Protein AF-A0A804R7J6-F1 (afdb_monomer_lite)

InterPro domains:
  IPR008948 L-Aspartase-like [SSF48557] (81-249)
  IPR022761 Fumarate lyase, N-terminal [PF00206] (89-249)
  IPR024083 Fumarase/histidase, N-terminal [G3DSA:1.10.275.10] (65-192)
  IPR047136 Adenylosuccinate lyase PurB, bacteria [PTHR43411] (48-249)

Foldseek 3Di:
DDDDDDDDDDDDDDDDDDDDDDDDDDDDDDDDDDDDDDDDDDDDDDDDDDDDPDPPPPPLPVLVVQVVQVVPDPCQQVCLVVPPDVCSHVVVVVCVSLCCQPPLVLLLLLLLVVLLVQLQVLCVDVVNVQNHNDDPVLVVLSVCCSNVPYPVLSVQLVVQCVVVVDNSVSSLVSVQVSCCPPPNCVSCSVCRCPPHDPVVSRVSSNVVSCVCSCVVPVVVVVVVVVVVLVVVCVVCLCPWDFDADVRDTDPDTPNPPSPPVDPVVVD

Sequence (267 aa):
MSAPPSLKTPATAVAVSRRSVATPRATGLRGACAPPTRRLRCSASAAVAGASTEMADAPLDWAERSLEELHSLPDHDTFCLMALSPLDGRYDRFVKELMPFFSEFGLIRYRVLIEIKWLLKLSQIPEITEVPQFSKEAQSLLNAIIENFCIDDAKEVKKIEKVTNHDVKAVEYFLKQRCSSNPEIAKVSEFFHFGCTSEDINNLSHALALKEGVNKVMFPAMIDLCRAMCSLATQNSGYPMLARTHGQHHQQLWERRWQTSRPDYLI

pLDDT: mean 77.56, std 25.58, range [23.5, 98.12]

Radius of gyration: 33.27 Å; chains: 1; bounding box: 95×45×94 Å

Organism: Zea mays (NCBI:txid4577)

Secondary structure (DSSP, 8-state):
-------------------------------------------------PPP--------THHHHHHHHHHT-TTHHHHHHH-SSSTTTTTHHHHGGGHHHHSHHHHHHHHHHHHHHHHHHHTT-TT-TTSPPPPHHHHHHHHHHHHH--HHHHHHHHHHHHHHS-HHHHHHHHHHHHHTT-HHHHHTGGGTTTT--HHHHHHHHHHHHHHHHIIIIIHHHHHHHHHHHHHHHHHTTTS--EEEETTEEEEEE-SSGGGGS-GGG--

Structure (mmCIF, N/CA/C/O backbone):
data_AF-A0A804R7J6-F1
#
_entry.id   AF-A0A804R7J6-F1
#
loop_
_atom_site.group_PDB
_atom_site.id
_atom_site.type_symbol
_atom_site.label_atom_id
_atom_site.label_alt_id
_atom_site.label_comp_id
_atom_site.label_asym_id
_atom_site.label_entity_id
_atom_site.label_seq_id
_atom_site.pdbx_PDB_ins_code
_atom_site.Cartn_x
_atom_site.Cartn_y
_atom_site.Cartn_z
_atom_site.occupancy
_atom_site.B_iso_or_equiv
_atom_site.auth_seq_id
_atom_site.auth_comp_id
_atom_site.auth_asym_id
_atom_site.auth_atom_id
_atom_site.pdbx_PDB_model_num
ATOM 1 N N . MET A 1 1 ? 57.988 -19.503 -64.823 1.00 39.22 1 MET A N 1
ATOM 2 C CA . MET A 1 1 ? 57.038 -19.799 -65.917 1.00 39.22 1 MET A CA 1
ATOM 3 C C . MET A 1 1 ? 55.683 -19.289 -65.434 1.00 39.22 1 MET A C 1
ATOM 5 O O . MET A 1 1 ? 55.181 -19.835 -64.469 1.00 39.22 1 MET A O 1
ATOM 9 N N . SER A 1 2 ? 55.308 -18.043 -65.732 1.00 37.56 2 SER A N 1
ATOM 10 C CA . SER A 1 2 ? 54.669 -17.563 -66.980 1.00 37.56 2 SER A CA 1
ATOM 11 C C . SER A 1 2 ? 53.132 -17.650 -66.910 1.00 37.56 2 SER A C 1
ATOM 13 O O . SER A 1 2 ? 52.581 -18.742 -66.907 1.00 37.56 2 SER A O 1
ATOM 15 N N . ALA A 1 3 ? 52.474 -16.485 -66.853 1.00 39.16 3 ALA A N 1
ATOM 16 C CA . ALA A 1 3 ? 51.028 -16.247 -67.071 1.00 39.16 3 ALA A CA 1
ATOM 17 C C . ALA A 1 3 ? 50.788 -15.874 -68.571 1.00 39.16 3 ALA A C 1
ATOM 19 O O . ALA A 1 3 ? 51.754 -16.033 -69.327 1.00 39.16 3 ALA A O 1
ATOM 20 N N . PRO A 1 4 ? 49.646 -15.306 -69.062 1.00 63.03 4 PRO A N 1
ATOM 21 C CA . PRO A 1 4 ? 48.289 -15.038 -68.520 1.00 63.03 4 PRO A CA 1
ATOM 22 C C . PRO A 1 4 ? 47.251 -15.857 -69.363 1.00 63.03 4 PRO A C 1
ATOM 24 O O . PRO A 1 4 ? 47.592 -17.016 -69.599 1.00 63.03 4 PRO A O 1
ATOM 27 N N . PRO A 1 5 ? 46.085 -15.393 -69.913 1.00 53.34 5 PRO A N 1
ATOM 28 C CA . PRO A 1 5 ? 45.074 -14.339 -69.605 1.00 53.34 5 PRO A CA 1
ATOM 29 C C . PRO A 1 5 ? 43.823 -14.923 -68.877 1.00 53.34 5 PRO A C 1
ATOM 31 O O . PRO A 1 5 ? 43.799 -16.113 -68.601 1.00 53.34 5 PRO A O 1
ATOM 34 N N . SER A 1 6 ? 42.782 -14.220 -68.386 1.00 38.44 6 SER A N 1
ATOM 35 C CA . SER A 1 6 ? 42.053 -12.948 -68.651 1.00 38.44 6 SER A CA 1
ATOM 36 C C . SER A 1 6 ? 40.932 -12.990 -69.708 1.00 38.44 6 SER A C 1
ATOM 38 O O . SER A 1 6 ? 41.213 -13.034 -70.899 1.00 38.44 6 SER A O 1
ATOM 40 N N . LEU A 1 7 ? 39.684 -12.750 -69.274 1.00 33.44 7 LEU A N 1
ATOM 41 C CA . LEU A 1 7 ? 38.615 -12.135 -70.080 1.00 33.44 7 LEU A CA 1
ATOM 42 C C . LEU A 1 7 ? 37.693 -11.271 -69.190 1.00 33.44 7 LEU A C 1
ATOM 44 O O . LEU A 1 7 ? 37.316 -11.674 -68.092 1.00 33.44 7 LEU A O 1
ATOM 48 N N . LYS A 1 8 ? 37.361 -10.065 -69.668 1.00 33.00 8 LYS A N 1
ATOM 49 C CA . LYS A 1 8 ? 36.436 -9.082 -69.064 1.00 33.00 8 LYS A CA 1
ATOM 50 C C . LYS A 1 8 ? 35.218 -8.928 -69.981 1.00 33.00 8 LYS A C 1
ATOM 52 O O . LYS A 1 8 ? 35.435 -9.019 -71.184 1.00 33.00 8 LYS A O 1
ATOM 57 N N . THR A 1 9 ? 34.062 -8.503 -69.451 1.00 39.75 9 THR A N 1
ATOM 58 C CA . THR A 1 9 ? 33.274 -7.331 -69.936 1.00 39.75 9 THR A CA 1
ATOM 59 C C . THR A 1 9 ? 32.061 -7.029 -69.019 1.00 39.75 9 THR A C 1
ATOM 61 O O . THR A 1 9 ? 31.743 -7.859 -68.168 1.00 39.75 9 THR A O 1
ATOM 64 N N . PRO A 1 10 ? 31.455 -5.817 -69.079 1.00 42.75 10 PRO A N 1
ATOM 65 C CA . PRO A 1 10 ? 30.660 -5.253 -67.977 1.00 42.75 10 PRO A CA 1
ATOM 66 C C . PRO A 1 10 ? 29.138 -5.199 -68.219 1.00 42.75 10 PRO A C 1
ATOM 68 O O . PRO A 1 10 ? 28.661 -5.372 -69.338 1.00 42.75 10 PRO A O 1
ATOM 71 N N . ALA A 1 11 ? 28.390 -4.840 -67.169 1.00 34.41 11 ALA A N 1
ATOM 72 C CA . ALA A 1 11 ? 26.995 -4.405 -67.260 1.00 34.41 11 ALA A CA 1
ATOM 73 C C . ALA A 1 11 ? 26.892 -2.868 -67.335 1.00 34.41 11 ALA A C 1
ATOM 75 O O . ALA A 1 11 ? 27.524 -2.156 -66.553 1.00 34.41 11 ALA A O 1
ATOM 76 N N . THR A 1 12 ? 26.071 -2.364 -68.257 1.00 34.06 12 THR A N 1
ATOM 77 C CA . THR A 1 12 ? 25.833 -0.928 -68.482 1.00 34.06 12 THR A CA 1
ATOM 78 C C . THR A 1 12 ? 24.558 -0.480 -67.763 1.00 34.06 12 THR A C 1
ATOM 80 O O . THR A 1 12 ? 23.513 -1.102 -67.934 1.00 34.06 12 THR A O 1
ATOM 83 N N . ALA A 1 13 ? 24.611 0.617 -67.003 1.00 34.72 13 ALA A N 1
ATOM 84 C CA . ALA A 1 13 ? 23.445 1.225 -66.350 1.00 34.72 13 ALA A CA 1
ATOM 85 C C . ALA A 1 13 ? 23.070 2.557 -67.023 1.00 34.72 13 ALA A C 1
ATOM 87 O O . ALA A 1 13 ? 23.951 3.379 -67.271 1.00 34.72 13 ALA A O 1
ATOM 88 N N . VAL A 1 14 ? 21.777 2.792 -67.297 1.00 31.30 14 VAL A N 1
ATOM 89 C CA . VAL A 1 14 ? 21.280 4.033 -67.926 1.00 31.30 14 VAL A CA 1
ATOM 90 C C . VAL A 1 14 ? 19.904 4.459 -67.373 1.00 31.30 14 VAL A C 1
ATOM 92 O O . VAL A 1 14 ? 19.010 3.639 -67.208 1.00 31.30 14 VAL A O 1
ATOM 95 N N . ALA A 1 15 ? 19.764 5.778 -67.184 1.00 32.09 15 ALA A N 1
ATOM 96 C CA . ALA A 1 15 ? 18.540 6.595 -67.103 1.00 32.09 15 ALA A CA 1
ATOM 97 C C . ALA A 1 15 ? 17.584 6.488 -65.891 1.00 32.09 15 ALA A C 1
ATOM 99 O O . ALA A 1 15 ? 16.537 5.846 -65.894 1.00 32.09 15 ALA A O 1
ATOM 100 N N . VAL A 1 16 ? 17.883 7.364 -64.931 1.00 32.16 16 VAL A N 1
ATOM 101 C CA . VAL A 1 16 ? 16.937 8.174 -64.142 1.00 32.16 16 VAL A CA 1
ATOM 102 C C . VAL A 1 16 ? 15.822 8.817 -64.993 1.00 32.16 16 VAL A C 1
ATOM 104 O O . VAL A 1 16 ? 16.128 9.449 -65.999 1.00 32.16 16 VAL A O 1
ATOM 107 N N . SER A 1 17 ? 14.573 8.820 -64.500 1.00 31.64 17 SER A N 1
ATOM 108 C CA . SER A 1 17 ? 13.727 10.036 -64.438 1.00 31.64 17 SER A CA 1
ATOM 109 C C . SER A 1 17 ? 12.490 9.848 -63.543 1.00 31.64 17 SER A C 1
ATOM 111 O O . SER A 1 17 ? 11.689 8.942 -63.759 1.00 31.64 17 SER A O 1
ATOM 113 N N . ARG A 1 18 ? 12.300 10.733 -62.553 1.00 33.97 18 ARG A N 1
ATOM 114 C CA . ARG A 1 18 ? 11.040 10.904 -61.802 1.00 33.97 18 ARG A CA 1
ATOM 115 C C . ARG A 1 18 ? 10.608 12.374 -61.846 1.00 33.97 18 ARG A C 1
ATOM 117 O O . ARG A 1 18 ? 11.320 13.244 -61.355 1.00 33.97 18 ARG A O 1
ATOM 124 N N . ARG A 1 19 ? 9.406 12.618 -62.368 1.00 32.03 19 ARG A N 1
ATOM 125 C CA . ARG A 1 19 ? 8.548 13.813 -62.217 1.00 32.03 19 ARG A CA 1
ATOM 126 C C . ARG A 1 19 ? 7.094 13.300 -62.269 1.00 32.03 19 ARG A C 1
ATOM 128 O O . ARG A 1 19 ? 6.868 12.274 -62.897 1.00 32.03 19 ARG A O 1
ATOM 135 N N . SER A 1 20 ? 6.088 13.892 -61.630 1.00 30.62 20 SER A N 1
ATOM 136 C CA . SER A 1 20 ? 5.994 15.150 -60.866 1.00 30.62 20 SER A CA 1
ATOM 137 C C . SER A 1 20 ? 4.841 15.075 -59.852 1.00 30.62 20 SER A C 1
ATOM 139 O O . SER A 1 20 ? 3.885 14.335 -60.062 1.00 30.62 20 SER A O 1
ATOM 141 N N . VAL A 1 21 ? 4.898 15.887 -58.794 1.00 34.62 21 VAL A N 1
ATOM 142 C CA . VAL A 1 21 ? 3.784 16.121 -57.853 1.00 34.62 21 VAL A CA 1
ATOM 143 C C . VAL A 1 21 ? 2.953 17.320 -58.323 1.00 34.62 21 VAL A C 1
ATOM 145 O O . VAL A 1 21 ? 3.547 18.352 -58.626 1.00 34.62 21 VAL A O 1
ATOM 148 N N . ALA A 1 22 ? 1.617 17.215 -58.314 1.00 31.38 22 ALA A N 1
ATOM 149 C CA . ALA A 1 22 ? 0.703 18.365 -58.232 1.00 31.38 22 ALA A CA 1
ATOM 150 C C . ALA A 1 22 ? -0.745 17.960 -57.860 1.00 31.38 22 ALA A C 1
ATOM 152 O O . ALA A 1 22 ? -1.435 17.327 -58.652 1.00 31.38 22 ALA A O 1
ATOM 153 N N . THR A 1 23 ? -1.226 18.415 -56.700 1.00 39.31 23 THR A N 1
ATOM 154 C CA . THR A 1 23 ? -2.647 18.658 -56.357 1.00 39.31 23 THR A CA 1
ATOM 155 C C . THR A 1 23 ? -2.682 19.853 -55.397 1.00 39.31 23 THR A C 1
ATOM 157 O O . THR A 1 23 ? -1.751 19.996 -54.598 1.00 39.31 23 THR A O 1
ATOM 160 N N . PRO A 1 24 ? -3.664 20.777 -55.499 1.00 44.06 24 PRO A N 1
ATOM 161 C CA . PRO A 1 24 ? -4.674 20.876 -54.423 1.00 44.06 24 PRO A CA 1
ATOM 162 C C . PRO A 1 24 ? -6.047 21.506 -54.811 1.00 44.06 24 PRO A C 1
ATOM 164 O O . PRO A 1 24 ? -6.235 21.976 -55.929 1.00 44.06 24 PRO A O 1
ATOM 167 N N . ARG A 1 25 ? -6.923 21.628 -53.785 1.00 29.28 25 ARG A N 1
ATOM 168 C CA . ARG A 1 25 ? -8.233 22.342 -53.655 1.00 29.28 25 ARG A CA 1
ATOM 169 C C . ARG A 1 25 ? -9.487 21.570 -54.128 1.00 29.28 25 ARG A C 1
ATOM 171 O O . ARG A 1 25 ? -9.526 21.113 -55.256 1.00 29.28 25 ARG A O 1
ATOM 178 N N . ALA A 1 26 ? -10.444 21.225 -53.243 1.00 32.94 26 ALA A N 1
ATOM 179 C CA . ALA A 1 26 ? -11.441 22.030 -52.473 1.00 32.94 26 ALA A CA 1
ATOM 180 C C . ALA A 1 26 ? -12.764 22.211 -53.279 1.00 32.94 26 ALA A C 1
ATOM 182 O O . ALA A 1 26 ? -12.690 22.300 -54.494 1.00 32.94 26 ALA A O 1
ATOM 183 N N . THR A 1 27 ? -14.002 22.257 -52.744 1.00 32.09 27 THR A N 1
ATOM 184 C CA . THR A 1 27 ? -14.515 22.581 -51.385 1.00 32.09 27 THR A CA 1
ATOM 185 C C . THR A 1 27 ? -16.003 22.162 -51.222 1.00 32.09 27 THR A C 1
ATOM 187 O O . THR A 1 27 ? -16.710 22.095 -52.222 1.00 32.09 27 THR A O 1
ATOM 190 N N . GLY A 1 28 ? -16.510 22.066 -49.977 1.00 29.33 28 GLY A N 1
ATOM 191 C CA . GLY A 1 28 ? -17.936 22.250 -49.601 1.00 29.33 28 GLY A CA 1
ATOM 192 C C . GLY A 1 28 ? -18.783 20.984 -49.342 1.00 29.33 28 GLY A C 1
ATOM 193 O O . GLY A 1 28 ? -18.458 19.926 -49.858 1.00 29.33 28 GLY A O 1
ATOM 194 N N . LEU A 1 29 ? -19.915 20.998 -48.615 1.00 31.48 29 LEU A N 1
ATOM 195 C CA . LEU A 1 29 ? -20.485 21.852 -47.545 1.00 31.48 29 LEU A CA 1
ATOM 196 C C . LEU A 1 29 ? -21.921 21.330 -47.219 1.00 31.48 29 LEU A C 1
ATOM 198 O O . LEU A 1 29 ? -22.680 21.080 -48.147 1.00 31.48 29 LEU A O 1
ATOM 202 N N . ARG A 1 30 ? -22.321 21.338 -45.930 1.00 31.38 30 ARG A N 1
ATOM 203 C CA . ARG A 1 30 ? -23.705 21.255 -45.360 1.00 31.38 30 ARG A CA 1
ATOM 204 C C . ARG A 1 30 ? -24.459 19.904 -45.294 1.00 31.38 30 ARG A C 1
ATOM 206 O O . ARG A 1 30 ? -24.576 19.173 -46.265 1.00 31.38 30 ARG A O 1
ATOM 213 N N . GLY A 1 31 ? -25.114 19.700 -44.142 1.00 29.36 31 GLY A N 1
ATOM 214 C CA . GLY A 1 31 ? -26.191 18.728 -43.882 1.00 29.36 31 GLY A CA 1
ATOM 215 C C . GLY A 1 31 ? -26.389 18.516 -42.370 1.00 29.36 31 GLY A C 1
ATOM 216 O O . GLY A 1 31 ? -25.429 18.166 -41.693 1.00 29.36 31 GLY A O 1
ATOM 217 N N . ALA A 1 32 ? -27.584 18.761 -41.818 1.00 35.41 32 ALA A N 1
ATOM 218 C CA . ALA A 1 32 ? -27.863 18.665 -40.374 1.00 35.41 32 ALA A CA 1
ATOM 219 C C . ALA A 1 32 ? -29.273 18.111 -40.098 1.00 35.41 32 ALA A C 1
ATOM 221 O O . ALA A 1 32 ? -30.189 18.459 -40.836 1.00 35.41 32 ALA A O 1
ATOM 222 N N . CYS A 1 33 ? -29.448 17.318 -39.028 1.00 30.86 33 CYS A N 1
ATOM 223 C CA . CYS A 1 33 ? -30.723 17.097 -38.316 1.00 30.86 33 CYS A CA 1
ATOM 224 C C . CYS A 1 33 ? -30.515 16.329 -36.986 1.00 30.86 33 CYS A C 1
ATOM 226 O O . CYS A 1 33 ? -29.454 15.749 -36.766 1.00 30.86 33 CYS A O 1
ATOM 228 N N . ALA A 1 34 ? -31.515 16.365 -36.095 1.00 35.41 34 ALA A N 1
ATOM 229 C CA . ALA A 1 34 ? -31.448 15.960 -34.677 1.00 35.41 34 ALA A CA 1
ATOM 230 C C . ALA A 1 34 ? -32.313 14.689 -34.358 1.00 35.41 34 ALA A C 1
ATOM 232 O O . ALA A 1 34 ? -32.957 14.176 -35.273 1.00 35.41 34 ALA A O 1
ATOM 233 N N . PRO A 1 35 ? -32.314 14.136 -33.115 1.00 54.34 35 PRO A N 1
ATOM 234 C CA . PRO A 1 35 ? -32.794 12.773 -32.783 1.00 54.34 35 PRO A CA 1
ATOM 235 C C . PRO A 1 35 ? -34.301 12.703 -32.428 1.00 54.34 35 PRO A C 1
ATOM 237 O O . PRO A 1 35 ? -34.961 13.744 -32.460 1.00 54.34 35 PRO A O 1
ATOM 240 N N . PRO A 1 36 ? -34.869 11.522 -32.050 1.00 42.62 36 PRO A N 1
ATOM 241 C CA . PRO A 1 36 ? -35.147 11.299 -30.606 1.00 42.62 36 PRO A CA 1
ATOM 242 C C . PRO A 1 36 ? -35.322 9.828 -30.075 1.00 42.62 36 PRO A C 1
ATOM 244 O O . PRO A 1 36 ? -35.386 8.853 -30.815 1.00 42.62 36 PRO A O 1
ATOM 247 N N . THR A 1 37 ? -35.565 9.726 -28.749 1.00 33.22 37 THR A N 1
ATOM 248 C CA . THR A 1 37 ? -36.366 8.715 -27.977 1.00 33.22 37 THR A CA 1
ATOM 249 C C . THR A 1 37 ? -35.824 7.335 -27.516 1.00 33.22 37 THR A C 1
ATOM 251 O O . THR A 1 37 ? -36.036 6.302 -28.136 1.00 33.22 37 THR A O 1
ATOM 254 N N . ARG A 1 38 ? -35.327 7.320 -26.264 1.00 34.88 38 ARG A N 1
ATOM 255 C CA . ARG A 1 38 ? -35.772 6.525 -25.078 1.00 34.88 38 ARG A CA 1
ATOM 256 C C . ARG A 1 38 ? -36.615 5.239 -25.279 1.00 34.88 38 ARG A C 1
ATOM 258 O O . ARG A 1 38 ? -37.776 5.330 -25.667 1.00 34.88 38 ARG A O 1
ATOM 265 N N . ARG A 1 39 ? -36.170 4.121 -24.672 1.00 31.48 39 ARG A N 1
ATOM 266 C CA . ARG A 1 39 ? -37.036 3.189 -23.897 1.00 31.48 39 ARG A CA 1
ATOM 267 C C . ARG A 1 39 ? -36.262 2.437 -22.802 1.00 31.48 39 ARG A C 1
ATOM 269 O O . ARG A 1 39 ? -35.301 1.739 -23.087 1.00 31.48 39 ARG A O 1
ATOM 276 N N . LEU A 1 40 ? -36.744 2.540 -21.562 1.00 30.39 40 LEU A N 1
ATOM 277 C CA . LEU A 1 40 ? -36.411 1.621 -20.467 1.00 30.39 40 LEU A CA 1
ATOM 278 C C . LEU A 1 40 ? -37.242 0.337 -20.607 1.00 30.39 40 LEU A C 1
ATOM 280 O O . LEU A 1 40 ? -38.436 0.417 -20.905 1.00 30.39 40 LEU A O 1
ATOM 284 N N . ARG A 1 41 ? -36.654 -0.818 -20.282 1.00 29.05 41 ARG A N 1
ATOM 285 C CA . ARG A 1 41 ? -37.382 -1.988 -19.771 1.00 29.05 41 ARG A CA 1
ATOM 286 C C . ARG A 1 41 ? -36.559 -2.653 -18.675 1.00 29.05 41 ARG A C 1
ATOM 288 O O .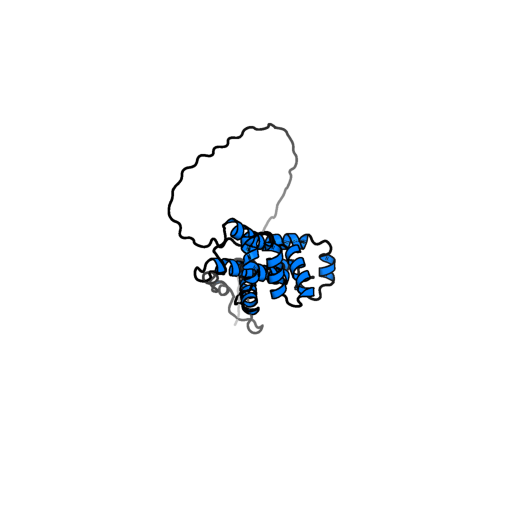 ARG A 1 41 ? -35.411 -3.011 -18.895 1.00 29.05 41 ARG A O 1
ATOM 295 N N . CYS A 1 42 ? -37.187 -2.826 -17.519 1.00 23.50 42 CYS A N 1
ATOM 296 C CA . CYS A 1 42 ? -36.751 -3.733 -16.470 1.00 23.50 42 CYS A CA 1
ATOM 297 C C . CYS A 1 42 ? -37.748 -4.898 -16.441 1.00 23.50 42 CYS A C 1
ATOM 299 O O . CYS A 1 42 ? -38.955 -4.669 -16.537 1.00 23.50 42 CYS A O 1
ATOM 301 N N . SER A 1 43 ? -37.257 -6.129 -16.332 1.00 33.31 43 SER A N 1
ATOM 302 C CA . SER A 1 43 ? -38.073 -7.311 -16.047 1.00 33.31 43 SER A CA 1
ATOM 303 C C . SER A 1 43 ? -37.176 -8.388 -15.451 1.00 33.31 43 SER A C 1
ATOM 305 O O . SER A 1 43 ? -36.275 -8.880 -16.127 1.00 33.31 43 SER A O 1
ATOM 307 N N . ALA A 1 44 ? -37.411 -8.719 -14.186 1.00 30.66 44 ALA A N 1
ATOM 308 C CA . ALA A 1 44 ? -36.657 -9.733 -13.466 1.00 30.66 44 ALA A CA 1
ATOM 309 C C . ALA A 1 44 ? -37.118 -11.153 -13.827 1.00 30.66 44 ALA A C 1
ATOM 311 O O . ALA A 1 44 ? -38.296 -11.386 -14.098 1.00 30.66 44 ALA A O 1
ATOM 312 N N . SER A 1 45 ? -36.210 -12.118 -13.705 1.00 29.84 45 SER A N 1
ATOM 313 C CA . SER A 1 45 ? -36.570 -13.466 -13.273 1.00 29.84 45 SER A CA 1
ATOM 314 C C . SER A 1 45 ? -35.396 -14.085 -12.523 1.00 29.84 45 SER A C 1
ATOM 316 O O . SER A 1 45 ? -34.243 -13.871 -12.893 1.00 29.84 45 SER A O 1
ATOM 318 N N . ALA A 1 46 ? -35.689 -14.783 -11.430 1.00 29.59 46 ALA A N 1
ATOM 319 C CA . ALA A 1 46 ? -34.680 -15.335 -10.538 1.00 29.59 46 ALA A CA 1
ATOM 320 C C . ALA A 1 46 ? -34.303 -16.763 -10.947 1.00 29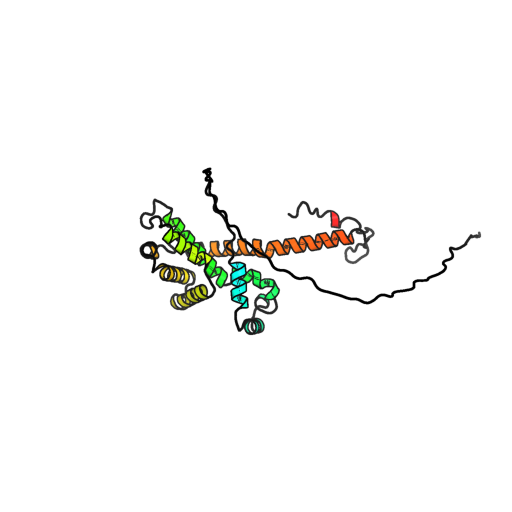.59 46 ALA A C 1
ATOM 322 O O . ALA A 1 46 ? -35.171 -17.569 -11.276 1.00 29.59 46 ALA A O 1
ATOM 323 N N . ALA A 1 47 ? -33.020 -17.095 -10.822 1.00 27.59 47 ALA A N 1
ATOM 324 C CA . ALA A 1 47 ? -32.545 -18.468 -10.753 1.00 27.59 47 ALA A CA 1
ATOM 325 C C . ALA A 1 47 ? -31.625 -18.582 -9.535 1.00 27.59 47 ALA A C 1
ATOM 327 O O . ALA A 1 47 ? -30.579 -17.938 -9.477 1.00 27.59 47 ALA A O 1
ATOM 328 N N . VAL A 1 48 ? -32.044 -19.364 -8.540 1.00 34.81 48 VAL A N 1
ATOM 329 C CA . VAL A 1 48 ? -31.228 -19.668 -7.362 1.00 34.81 48 VAL A CA 1
ATOM 330 C C . VAL A 1 48 ? -30.378 -20.888 -7.693 1.00 34.81 48 VAL A C 1
ATOM 332 O O . VAL A 1 48 ? -30.904 -21.987 -7.844 1.00 34.81 48 VAL A O 1
ATOM 335 N N . ALA A 1 49 ? -29.067 -20.694 -7.786 1.00 30.17 49 ALA A N 1
ATOM 336 C CA . ALA A 1 49 ? -28.079 -21.764 -7.795 1.00 30.17 49 ALA A CA 1
ATOM 337 C C . ALA A 1 49 ? -26.997 -21.397 -6.776 1.00 30.17 49 ALA A C 1
ATOM 339 O O . ALA A 1 49 ? -26.536 -20.257 -6.748 1.00 30.17 49 ALA A O 1
ATOM 340 N N . GLY A 1 50 ? -26.651 -22.336 -5.893 1.00 37.81 50 GLY A N 1
ATOM 341 C CA . GLY A 1 50 ? -25.718 -22.078 -4.801 1.00 37.81 50 GLY A CA 1
ATOM 342 C C . GLY A 1 50 ? -24.323 -21.752 -5.325 1.00 37.81 50 GLY A C 1
ATOM 343 O O . GLY A 1 50 ? -23.704 -22.589 -5.977 1.00 37.81 50 GLY A O 1
ATOM 344 N N . ALA A 1 51 ? -23.833 -20.557 -5.008 1.00 28.97 51 ALA A N 1
ATOM 345 C CA . ALA A 1 51 ? -22.434 -20.196 -5.164 1.00 28.97 51 ALA A CA 1
ATOM 346 C C . ALA A 1 51 ? -21.754 -20.303 -3.797 1.00 28.97 51 ALA A C 1
ATOM 348 O O . ALA A 1 51 ? -22.186 -19.669 -2.832 1.00 28.97 51 ALA A O 1
ATOM 349 N N . SER A 1 52 ? -20.699 -21.112 -3.724 1.00 26.38 52 SER A N 1
ATOM 350 C CA . SER A 1 52 ? -19.742 -21.081 -2.620 1.00 26.38 52 SER A CA 1
ATOM 351 C C . SER A 1 52 ? -19.230 -19.652 -2.442 1.00 26.38 52 SER A C 1
ATOM 353 O O . SER A 1 52 ? -18.910 -18.995 -3.432 1.00 26.38 52 SER A O 1
ATOM 355 N N . THR A 1 53 ? -19.134 -19.173 -1.202 1.00 30.31 53 THR A N 1
ATOM 356 C CA . THR A 1 53 ? -18.612 -17.833 -0.903 1.00 30.31 53 THR A CA 1
ATOM 357 C C . THR A 1 53 ? -17.092 -17.795 -1.073 1.00 30.31 53 THR A C 1
ATOM 359 O O . THR A 1 53 ? -16.345 -17.711 -0.099 1.00 30.31 53 THR A O 1
ATOM 362 N N . GLU A 1 54 ? -16.618 -17.867 -2.316 1.00 32.00 54 GLU A N 1
ATOM 363 C CA . GLU A 1 54 ? -15.274 -17.405 -2.642 1.00 32.00 54 GLU A CA 1
ATOM 364 C C . GLU A 1 54 ? -15.213 -15.907 -2.336 1.00 32.00 54 GLU A C 1
ATOM 366 O O . GLU A 1 54 ? -16.094 -15.136 -2.731 1.00 32.00 54 GLU A O 1
ATOM 371 N N . MET A 1 55 ? -14.204 -15.492 -1.568 1.00 33.47 55 MET A N 1
ATOM 372 C CA . MET A 1 55 ? -13.999 -14.077 -1.289 1.00 33.47 55 MET A CA 1
ATOM 373 C C . MET A 1 55 ? -13.688 -13.378 -2.608 1.00 33.47 55 MET A C 1
ATOM 375 O O . MET A 1 55 ? -12.661 -13.652 -3.225 1.00 33.47 55 MET A O 1
ATOM 379 N N . ALA A 1 56 ? -14.574 -12.476 -3.030 1.00 33.03 56 ALA A N 1
ATOM 380 C CA . ALA A 1 56 ? -14.321 -11.603 -4.162 1.00 33.03 56 ALA A CA 1
ATOM 381 C C . ALA A 1 56 ? -13.163 -10.661 -3.802 1.00 33.03 56 ALA A C 1
ATOM 383 O O . ALA A 1 56 ? -13.375 -9.597 -3.220 1.00 33.03 56 ALA A O 1
ATOM 384 N N . ASP A 1 57 ? -11.944 -11.088 -4.137 1.00 42.78 57 ASP A N 1
ATOM 385 C CA . ASP A 1 57 ? -10.679 -10.359 -3.997 1.00 42.78 57 ASP A CA 1
ATOM 386 C C . ASP A 1 57 ? -10.619 -9.248 -5.066 1.00 42.78 57 ASP A C 1
ATOM 388 O O . ASP A 1 57 ? -9.740 -9.199 -5.926 1.00 42.78 57 ASP A O 1
ATOM 392 N N . ALA A 1 58 ? -11.648 -8.391 -5.073 1.00 42.00 58 ALA A N 1
ATOM 393 C CA . ALA A 1 58 ? -11.710 -7.211 -5.915 1.00 42.00 58 ALA A CA 1
ATOM 394 C C . ALA A 1 58 ? -10.493 -6.344 -5.564 1.00 42.00 58 ALA A C 1
ATOM 396 O O . ALA A 1 58 ? -10.349 -5.984 -4.390 1.00 42.00 58 ALA A O 1
ATOM 397 N N . PRO A 1 59 ? -9.612 -6.013 -6.529 1.00 51.81 59 PRO A N 1
ATOM 398 C CA . PRO A 1 59 ? -8.451 -5.191 -6.241 1.00 51.81 59 PRO A CA 1
ATOM 399 C C . PRO A 1 59 ? -8.946 -3.877 -5.655 1.00 51.81 59 PRO A C 1
ATOM 401 O O . PRO A 1 59 ? -9.652 -3.129 -6.328 1.00 51.81 59 PRO A O 1
ATOM 404 N N . LEU A 1 60 ? -8.611 -3.615 -4.391 1.00 59.44 60 LEU A N 1
ATOM 405 C CA . LEU A 1 60 ? -8.963 -2.351 -3.764 1.00 59.44 60 LEU A CA 1
ATOM 406 C C . LEU A 1 60 ? -8.303 -1.249 -4.616 1.00 59.44 60 LEU A C 1
ATOM 408 O O . LEU A 1 60 ? -7.075 -1.215 -4.765 1.00 59.44 60 LEU A O 1
ATOM 412 N N . ASP A 1 61 ? -9.127 -0.390 -5.212 1.00 73.25 61 ASP A N 1
ATOM 413 C CA . ASP A 1 61 ? -8.730 0.569 -6.252 1.00 73.25 61 ASP A CA 1
ATOM 414 C C . ASP A 1 61 ? -8.229 1.893 -5.654 1.00 73.25 61 ASP A C 1
ATOM 416 O O . ASP A 1 61 ? -8.672 3.003 -5.947 1.00 73.25 61 ASP A O 1
ATOM 420 N N . TRP A 1 62 ? -7.357 1.761 -4.661 1.00 77.44 62 TRP A N 1
ATOM 421 C CA . TRP A 1 62 ? -6.906 2.881 -3.846 1.00 77.44 62 TRP A CA 1
ATOM 422 C C . TRP A 1 62 ? -5.592 3.480 -4.339 1.00 77.44 62 TRP A C 1
ATOM 424 O O . TRP A 1 62 ? -5.283 4.617 -3.989 1.00 77.44 62 TRP A O 1
ATOM 434 N N . ALA A 1 63 ? -4.824 2.734 -5.137 1.00 84.00 63 ALA A N 1
ATOM 435 C CA . ALA A 1 63 ? -3.549 3.187 -5.676 1.00 84.00 63 ALA A CA 1
ATOM 436 C C . ALA A 1 63 ? -3.741 4.357 -6.652 1.00 84.00 63 ALA A C 1
ATOM 438 O O . ALA A 1 63 ? -3.083 5.380 -6.488 1.00 84.00 63 ALA A O 1
ATOM 439 N N . GLU A 1 64 ? -4.691 4.250 -7.589 1.00 86.62 64 GLU A N 1
ATOM 440 C CA . GLU A 1 64 ? -5.023 5.322 -8.537 1.00 86.62 64 GLU A CA 1
ATOM 441 C C . GLU A 1 64 ? -5.526 6.573 -7.798 1.00 86.62 64 GLU A C 1
ATOM 443 O O . GLU A 1 64 ? -4.924 7.640 -7.911 1.00 86.62 64 GLU A O 1
ATOM 448 N N . ARG A 1 65 ? -6.511 6.418 -6.903 1.00 87.69 65 ARG A N 1
ATOM 449 C CA . ARG A 1 65 ? -7.015 7.511 -6.049 1.00 87.69 65 ARG A CA 1
ATOM 450 C C . ARG A 1 65 ? -5.930 8.210 -5.224 1.00 87.69 65 ARG A C 1
ATOM 452 O O . ARG A 1 65 ? -5.923 9.430 -5.109 1.00 87.69 65 ARG A O 1
ATOM 459 N N . SER A 1 66 ? -4.999 7.450 -4.646 1.00 85.25 66 SER A N 1
ATOM 460 C CA . SER A 1 66 ? -3.922 8.020 -3.822 1.00 85.25 66 SER A CA 1
ATOM 461 C C . SER A 1 66 ? -2.922 8.824 -4.666 1.00 85.25 66 SER A C 1
ATOM 463 O O . SER A 1 66 ? -2.333 9.783 -4.169 1.00 85.25 66 SER A O 1
ATOM 465 N N . LEU A 1 67 ? -2.759 8.482 -5.951 1.00 88.00 67 LEU A N 1
ATOM 466 C CA . LEU A 1 67 ? -1.986 9.276 -6.909 1.00 88.00 67 LEU A CA 1
ATOM 467 C C . LEU A 1 67 ? -2.732 10.550 -7.323 1.00 88.00 67 LEU A C 1
ATOM 469 O O . LEU A 1 67 ? -2.102 11.596 -7.447 1.00 88.00 67 LEU A O 1
ATOM 473 N N . GLU A 1 68 ? -4.053 10.501 -7.511 1.00 87.25 68 GLU A N 1
ATOM 474 C CA . GLU A 1 68 ? -4.868 11.704 -7.748 1.00 87.25 68 GLU A CA 1
ATOM 475 C C . GLU A 1 68 ? -4.780 12.693 -6.576 1.00 87.25 68 GLU A C 1
ATOM 477 O O . GLU A 1 68 ? -4.518 13.879 -6.792 1.00 87.25 68 GLU A O 1
ATOM 482 N N . GLU A 1 69 ? -4.917 12.204 -5.336 1.00 84.56 69 GLU A N 1
ATOM 483 C CA . GLU A 1 69 ? -4.756 13.019 -4.126 1.00 84.56 69 GLU A CA 1
ATOM 484 C C . GLU A 1 69 ? -3.345 13.645 -4.063 1.00 84.56 69 GLU A C 1
ATOM 486 O O . GLU A 1 69 ? -3.222 14.845 -3.801 1.00 84.56 69 GLU A O 1
ATOM 491 N N . LEU A 1 70 ? -2.287 12.886 -4.386 1.00 84.56 70 LEU A N 1
ATOM 492 C CA . LEU A 1 70 ? -0.901 13.376 -4.417 1.00 84.56 70 LEU A CA 1
ATOM 493 C C . LEU A 1 70 ? -0.690 14.485 -5.464 1.00 84.56 70 LEU A C 1
ATOM 495 O O . LEU A 1 70 ? -0.129 15.531 -5.143 1.00 84.56 70 LEU A O 1
ATOM 499 N N . HIS A 1 71 ? -1.171 14.297 -6.698 1.00 82.25 71 HIS A N 1
ATOM 500 C CA . HIS A 1 71 ? -1.056 15.312 -7.757 1.00 82.25 71 HIS A CA 1
ATOM 501 C C . HIS A 1 71 ? -1.826 16.605 -7.443 1.00 82.25 71 HIS A C 1
ATOM 503 O O . HIS A 1 71 ? -1.541 17.642 -8.038 1.00 82.25 71 HIS A O 1
ATOM 509 N N . SER A 1 72 ? -2.809 16.556 -6.536 1.00 83.56 72 SER A N 1
ATOM 510 C CA . SER A 1 72 ? -3.579 17.733 -6.118 1.00 83.56 72 SER A CA 1
ATOM 511 C C . SER A 1 72 ? -2.856 18.622 -5.090 1.00 83.56 72 SER A C 1
ATOM 513 O O . SER A 1 72 ? -3.345 19.709 -4.770 1.00 83.56 72 SER A O 1
ATOM 515 N N . LEU A 1 73 ? -1.700 18.192 -4.562 1.00 81.88 73 LEU A N 1
ATOM 516 C CA . LEU A 1 73 ? -0.967 18.932 -3.533 1.00 81.88 73 LEU A CA 1
ATOM 517 C C . LEU A 1 73 ? -0.315 20.215 -4.095 1.00 81.88 73 LEU A C 1
ATOM 519 O O . LEU A 1 73 ? 0.514 20.140 -5.002 1.00 81.88 73 LEU A O 1
ATOM 523 N N . PRO A 1 74 ? -0.600 21.401 -3.519 1.00 80.19 74 PRO A N 1
ATOM 524 C CA . PRO A 1 74 ? -0.232 22.693 -4.109 1.00 80.19 74 PRO A CA 1
ATOM 525 C C . PRO A 1 74 ? 1.262 23.064 -4.033 1.00 80.19 74 PRO A C 1
ATOM 527 O O . PRO A 1 74 ? 1.630 24.122 -4.533 1.00 80.19 74 PRO A O 1
ATOM 530 N N . ASP A 1 75 ? 2.107 22.238 -3.405 1.00 85.56 75 ASP A N 1
ATOM 531 C CA . ASP A 1 75 ? 3.539 22.513 -3.174 1.00 85.56 75 ASP A CA 1
ATOM 532 C C . ASP A 1 75 ? 4.451 21.312 -3.527 1.00 85.56 75 ASP A C 1
ATOM 534 O O . ASP A 1 75 ? 5.594 21.224 -3.074 1.00 85.56 75 ASP A O 1
ATOM 538 N N . HIS A 1 76 ? 3.951 20.362 -4.336 1.00 85.50 76 HIS A N 1
ATOM 539 C CA . HIS A 1 76 ? 4.688 19.138 -4.710 1.00 85.50 76 HIS A CA 1
ATOM 540 C C . HIS A 1 76 ? 6.021 19.442 -5.409 1.00 85.50 76 HIS A C 1
ATOM 542 O O . HIS A 1 76 ? 7.049 18.872 -5.051 1.00 85.50 76 HIS A O 1
ATOM 548 N N . ASP A 1 77 ? 6.045 20.405 -6.336 1.00 87.69 77 ASP A N 1
ATOM 549 C CA . ASP A 1 77 ? 7.270 20.792 -7.053 1.00 87.69 77 ASP A CA 1
ATOM 550 C C . ASP A 1 77 ? 8.361 21.326 -6.103 1.00 87.69 77 ASP A C 1
ATOM 552 O O . ASP A 1 77 ? 9.535 20.970 -6.238 1.00 87.69 77 ASP A O 1
ATOM 556 N N . THR A 1 78 ? 7.990 22.141 -5.108 1.00 89.88 78 THR A N 1
ATOM 557 C CA . THR A 1 78 ? 8.921 22.664 -4.092 1.00 89.88 78 THR A CA 1
ATOM 558 C C . THR A 1 78 ? 9.473 21.536 -3.224 1.00 89.88 78 THR A C 1
ATOM 560 O O . THR A 1 78 ? 10.681 21.482 -2.974 1.00 89.88 78 THR A O 1
ATOM 563 N N . PHE A 1 79 ? 8.610 20.602 -2.808 1.00 89.94 79 PHE A N 1
ATOM 564 C CA . PHE A 1 79 ? 9.020 19.398 -2.088 1.00 89.94 79 PHE A CA 1
ATOM 565 C C . PHE A 1 79 ? 10.019 18.572 -2.914 1.00 89.94 79 PHE A C 1
ATOM 567 O O . PHE A 1 79 ? 11.111 18.279 -2.429 1.00 89.94 79 PHE A O 1
ATOM 574 N N . CYS A 1 80 ? 9.719 18.283 -4.183 1.00 91.75 80 CYS A N 1
ATOM 575 C CA . CYS A 1 80 ? 10.595 17.516 -5.069 1.00 91.75 80 CYS A CA 1
ATOM 576 C C . CYS A 1 80 ? 11.951 18.193 -5.348 1.00 91.75 80 CYS A C 1
ATOM 578 O O . CYS A 1 80 ? 12.941 17.495 -5.586 1.00 91.75 80 CYS A O 1
ATOM 580 N N . LEU A 1 81 ? 12.028 19.529 -5.308 1.00 92.88 81 LEU A N 1
ATOM 581 C CA . LEU A 1 81 ? 13.287 20.283 -5.407 1.00 92.88 81 LEU A CA 1
ATOM 582 C C . LEU A 1 81 ? 14.134 20.224 -4.125 1.00 92.88 81 LEU A C 1
ATOM 584 O O . LEU A 1 81 ? 15.356 20.365 -4.200 1.00 92.88 81 LEU A O 1
ATOM 588 N N . MET A 1 82 ? 13.503 20.026 -2.964 1.00 94.50 82 MET A N 1
ATOM 589 C CA . MET A 1 82 ? 14.159 19.961 -1.650 1.00 94.50 82 MET A CA 1
ATOM 590 C C . MET A 1 82 ? 14.329 18.528 -1.113 1.00 94.50 82 MET A C 1
ATOM 592 O O . MET A 1 82 ? 14.976 18.333 -0.082 1.00 94.50 82 MET A O 1
ATOM 596 N N . ALA A 1 83 ? 13.785 17.525 -1.805 1.00 94.19 83 ALA A N 1
ATOM 597 C CA . ALA A 1 83 ? 13.855 16.120 -1.426 1.00 94.19 83 ALA A CA 1
ATOM 598 C C . ALA A 1 83 ? 15.309 15.614 -1.331 1.00 94.19 83 ALA A C 1
ATOM 600 O O . ALA A 1 83 ? 16.08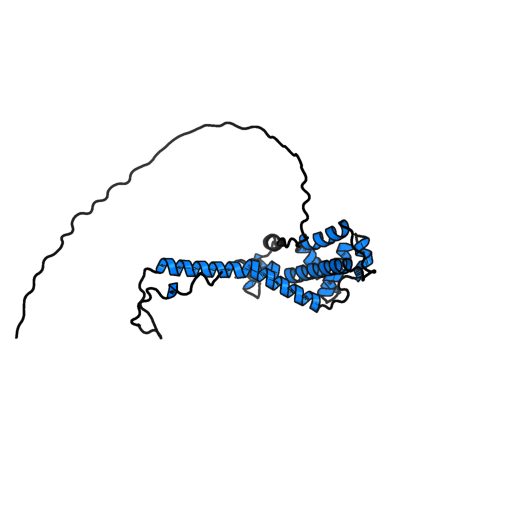8 15.701 -2.281 1.00 94.19 83 ALA A O 1
ATOM 601 N N . LEU A 1 84 ? 15.667 15.036 -0.176 1.00 96.00 84 LEU A N 1
ATOM 602 C CA . LEU A 1 84 ? 16.997 14.454 0.066 1.00 96.00 84 LEU A CA 1
ATOM 603 C C . LEU A 1 84 ? 17.257 13.215 -0.803 1.00 96.00 84 LEU A C 1
ATOM 605 O O . LEU A 1 84 ? 18.374 12.986 -1.267 1.00 96.00 84 LEU A O 1
ATOM 609 N N . SER A 1 85 ? 16.218 12.405 -0.999 1.00 96.06 85 SER A N 1
ATOM 610 C CA . SER A 1 85 ? 16.237 11.227 -1.857 1.00 96.06 85 SER A CA 1
ATOM 611 C C . SER A 1 85 ? 15.795 11.623 -3.268 1.00 96.06 85 SER A C 1
ATOM 613 O O . SER A 1 85 ? 14.768 12.284 -3.432 1.00 96.06 85 SER A O 1
ATOM 615 N N . PRO A 1 86 ? 16.520 11.211 -4.324 1.00 95.25 86 PRO A N 1
ATOM 616 C CA . PRO A 1 86 ? 16.123 11.521 -5.689 1.00 95.25 86 PRO A CA 1
ATOM 617 C C . PRO A 1 86 ? 14.895 10.717 -6.142 1.00 95.25 86 PRO A C 1
ATOM 619 O O . PRO A 1 86 ? 14.331 11.065 -7.178 1.00 95.25 86 PRO A O 1
ATOM 622 N N . LEU A 1 87 ? 14.489 9.671 -5.408 1.00 95.69 87 LEU A N 1
ATOM 623 C CA . LEU A 1 87 ? 13.265 8.907 -5.680 1.00 95.69 87 LEU A CA 1
ATOM 624 C C . LEU A 1 87 ? 12.019 9.768 -5.437 1.00 95.69 87 LEU A C 1
ATOM 626 O O . LEU A 1 87 ? 11.125 9.780 -6.270 1.00 95.69 87 LEU A O 1
ATOM 630 N N . ASP A 1 88 ? 12.028 10.561 -4.367 1.00 92.81 88 ASP A N 1
ATOM 631 C CA . ASP A 1 88 ? 10.918 11.422 -3.933 1.00 92.81 88 ASP A CA 1
ATOM 632 C C . ASP A 1 88 ? 10.933 12.809 -4.614 1.00 92.81 88 ASP A C 1
ATOM 634 O O . ASP A 1 88 ? 10.147 13.696 -4.288 1.00 92.81 88 ASP A O 1
ATOM 638 N N . GLY A 1 89 ? 11.859 13.015 -5.557 1.00 93.75 89 GLY A N 1
ATOM 639 C CA . GLY A 1 89 ? 12.065 14.280 -6.260 1.00 93.75 89 GLY A CA 1
ATOM 640 C C . GLY A 1 89 ? 12.373 14.086 -7.741 1.00 93.75 89 GLY A C 1
ATOM 641 O O . GLY A 1 89 ? 11.482 13.906 -8.566 1.00 93.75 89 GLY A O 1
ATOM 642 N N . ARG A 1 90 ? 13.660 14.108 -8.115 1.00 94.62 90 ARG A N 1
ATOM 643 C CA . ARG A 1 90 ? 14.115 14.039 -9.523 1.00 94.62 90 ARG A CA 1
ATOM 644 C C . ARG A 1 90 ? 13.494 12.888 -10.337 1.00 94.62 90 ARG A C 1
ATOM 646 O O . ARG A 1 90 ? 13.302 13.044 -11.552 1.00 94.62 90 ARG A O 1
ATOM 653 N N . TYR A 1 91 ? 13.248 11.746 -9.698 1.00 95.62 91 TYR A N 1
ATOM 654 C CA . TYR A 1 91 ? 12.727 10.523 -10.305 1.00 95.62 91 TYR A CA 1
ATOM 655 C C . TYR A 1 91 ? 11.278 10.201 -9.915 1.00 95.62 91 TYR A C 1
ATOM 657 O O . TYR A 1 91 ? 10.779 9.187 -10.396 1.00 95.62 91 TYR A O 1
ATOM 665 N N . ASP A 1 92 ? 10.593 11.066 -9.155 1.00 92.56 92 ASP A N 1
ATOM 666 C CA . ASP A 1 92 ? 9.202 10.894 -8.695 1.00 92.56 92 ASP A CA 1
ATOM 667 C C . ASP A 1 92 ? 8.283 10.390 -9.818 1.00 92.56 92 ASP A C 1
ATOM 669 O O . ASP A 1 92 ? 7.703 9.313 -9.730 1.00 92.56 92 ASP A O 1
ATOM 673 N N . ARG A 1 93 ? 8.285 11.072 -10.970 1.00 91.56 93 ARG A N 1
ATOM 674 C CA . ARG A 1 93 ? 7.498 10.689 -12.160 1.00 91.56 93 ARG A CA 1
ATOM 675 C C . ARG A 1 93 ? 7.671 9.244 -12.665 1.00 91.56 93 ARG A C 1
ATOM 677 O O . ARG A 1 93 ? 6.859 8.819 -13.478 1.00 91.56 93 ARG A O 1
ATOM 684 N N . PHE A 1 94 ? 8.730 8.535 -12.266 1.00 92.50 94 PHE A N 1
ATOM 685 C CA . PHE A 1 94 ? 9.004 7.138 -12.622 1.00 92.50 94 PHE A CA 1
ATOM 686 C C . PHE A 1 94 ? 8.682 6.142 -11.497 1.00 92.50 94 PHE A C 1
ATOM 688 O O . PHE A 1 94 ? 8.624 4.945 -11.762 1.00 92.50 94 PHE A O 1
ATOM 695 N N . VAL A 1 95 ? 8.535 6.608 -10.252 1.00 94.12 95 VAL A N 1
ATOM 696 C CA . VAL A 1 95 ? 8.363 5.755 -9.061 1.00 94.12 95 VAL A CA 1
ATOM 697 C C . VAL A 1 95 ? 7.140 6.111 -8.218 1.00 94.12 95 VAL A C 1
ATOM 699 O O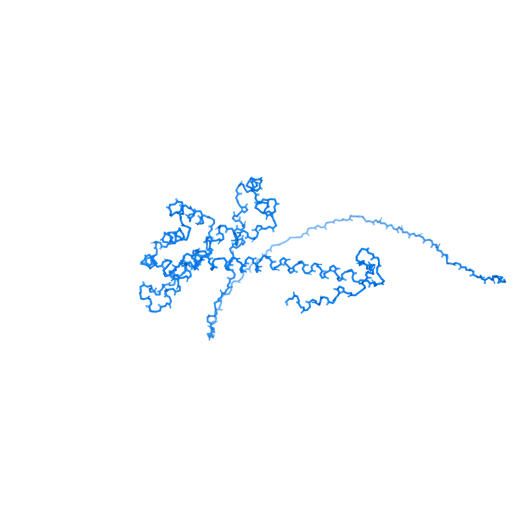 . VAL A 1 95 ? 6.820 5.364 -7.301 1.00 94.12 95 VAL A O 1
ATOM 702 N N . LYS A 1 96 ? 6.414 7.191 -8.530 1.00 93.06 96 LYS A N 1
ATOM 703 C CA . LYS A 1 96 ? 5.227 7.646 -7.790 1.00 93.06 96 LYS A CA 1
ATOM 704 C C . LYS A 1 96 ? 4.173 6.558 -7.608 1.00 93.06 96 LYS A C 1
ATOM 706 O O . LYS A 1 96 ? 3.580 6.464 -6.545 1.00 93.06 96 LYS A O 1
ATOM 711 N N . GLU A 1 97 ? 4.006 5.671 -8.590 1.00 94.50 97 GLU A N 1
ATOM 712 C CA . GLU A 1 97 ? 3.089 4.520 -8.530 1.00 94.50 97 GLU A CA 1
ATOM 713 C C . GLU A 1 97 ? 3.423 3.537 -7.393 1.00 94.50 97 GLU A C 1
ATOM 715 O O . GLU A 1 97 ? 2.559 2.785 -6.955 1.00 94.50 97 GLU A O 1
ATOM 720 N N . LEU A 1 98 ? 4.648 3.577 -6.857 1.00 95.56 98 LEU A N 1
ATOM 721 C CA . LEU A 1 98 ? 5.070 2.833 -5.668 1.00 95.56 98 LEU A CA 1
ATOM 722 C C . LEU A 1 98 ? 4.689 3.540 -4.352 1.00 95.56 98 LEU A C 1
ATOM 724 O O . LEU A 1 98 ? 4.589 2.875 -3.320 1.00 95.56 98 LEU A O 1
ATOM 728 N N . MET A 1 99 ? 4.446 4.858 -4.359 1.00 94.62 99 MET A N 1
ATOM 729 C CA . MET A 1 99 ? 4.132 5.636 -3.151 1.00 94.62 99 MET A CA 1
ATOM 730 C C . MET A 1 99 ? 2.868 5.177 -2.420 1.00 94.62 99 MET A C 1
ATOM 732 O O . MET A 1 99 ? 2.933 5.112 -1.191 1.00 94.62 99 MET A O 1
ATOM 736 N N . PRO A 1 100 ? 1.752 4.800 -3.082 1.00 95.00 100 PRO A N 1
ATOM 737 C CA . PRO A 1 100 ? 0.616 4.216 -2.381 1.00 95.00 100 PRO A CA 1
ATOM 738 C C . PRO A 1 100 ? 1.043 3.029 -1.501 1.00 95.00 100 PRO A C 1
ATOM 740 O O . PRO A 1 100 ? 0.630 2.942 -0.352 1.00 95.00 100 PRO A O 1
ATOM 743 N N . PHE A 1 101 ? 1.936 2.163 -1.983 1.00 95.88 101 PHE A N 1
ATOM 744 C CA . PHE A 1 101 ? 2.312 0.923 -1.297 1.00 95.88 101 PHE A CA 1
ATOM 745 C C . PHE A 1 101 ? 3.419 1.092 -0.249 1.00 95.88 101 PHE A C 1
ATOM 747 O O . PHE A 1 101 ? 3.332 0.491 0.820 1.00 95.88 101 PHE A O 1
ATOM 754 N N . PHE A 1 102 ? 4.455 1.882 -0.548 1.00 96.50 102 PHE A N 1
ATOM 755 C CA . PHE A 1 102 ? 5.708 1.908 0.225 1.00 96.50 102 PHE A CA 1
ATOM 756 C C . PHE A 1 102 ? 5.971 3.216 0.990 1.00 96.50 102 PHE A C 1
ATOM 758 O O . PHE A 1 102 ? 7.017 3.350 1.623 1.00 96.50 102 PHE A O 1
ATOM 765 N N . SER A 1 103 ? 5.046 4.178 0.955 1.00 95.81 103 SER A N 1
ATOM 766 C CA . SER A 1 103 ? 5.116 5.377 1.801 1.00 95.81 103 SER A CA 1
ATOM 767 C C . SER A 1 103 ? 4.567 5.132 3.212 1.00 95.81 103 SER A C 1
ATOM 769 O O . SER A 1 103 ? 3.871 4.150 3.476 1.00 95.81 103 SER A O 1
ATOM 771 N N . GLU A 1 104 ? 4.795 6.098 4.103 1.00 96.19 104 GLU A N 1
ATOM 772 C CA . GLU A 1 104 ? 4.156 6.172 5.423 1.00 96.19 104 GLU A CA 1
ATOM 773 C C . GLU A 1 104 ? 2.617 6.126 5.336 1.00 96.19 104 GLU A C 1
ATOM 775 O O . GLU A 1 104 ? 1.959 5.485 6.155 1.00 96.19 104 GLU A O 1
ATOM 780 N N . PHE A 1 105 ? 2.031 6.757 4.310 1.00 96.00 105 PHE A N 1
ATOM 781 C CA . PHE A 1 105 ? 0.594 6.675 4.042 1.00 96.00 105 PHE A CA 1
ATOM 782 C C . PHE A 1 105 ? 0.163 5.231 3.750 1.00 96.00 105 PHE A C 1
ATOM 784 O O . PHE A 1 105 ? -0.818 4.760 4.325 1.00 96.00 105 PHE A O 1
ATOM 791 N N . GLY A 1 106 ? 0.924 4.518 2.913 1.00 96.19 106 GLY A N 1
ATOM 792 C CA . GLY A 1 106 ? 0.695 3.106 2.610 1.00 96.19 106 GLY A CA 1
ATOM 793 C C . GLY A 1 106 ? 0.763 2.226 3.853 1.00 96.19 106 GLY A C 1
ATOM 794 O O . GLY A 1 106 ? -0.155 1.452 4.118 1.00 96.19 106 GLY A O 1
ATOM 795 N N . LEU A 1 107 ? 1.807 2.403 4.667 1.00 96.94 107 LEU A N 1
ATOM 796 C CA . LEU A 1 107 ? 1.985 1.674 5.922 1.00 96.94 107 LEU A CA 1
ATOM 797 C C . LEU A 1 107 ? 0.804 1.886 6.883 1.00 96.94 107 LEU A C 1
ATOM 799 O O . LEU A 1 107 ? 0.250 0.916 7.400 1.00 96.94 107 LEU A O 1
ATOM 803 N N . ILE A 1 108 ? 0.374 3.134 7.092 1.00 97.69 108 ILE A N 1
ATOM 804 C CA . ILE A 1 108 ? -0.788 3.446 7.939 1.00 97.69 108 ILE A CA 1
ATOM 805 C C . ILE A 1 108 ? -2.069 2.836 7.357 1.00 97.69 108 ILE A C 1
ATOM 807 O O . ILE A 1 108 ? -2.840 2.226 8.100 1.00 97.69 108 ILE A O 1
ATOM 811 N N . ARG A 1 109 ? -2.283 2.945 6.039 1.00 96.06 109 ARG A N 1
ATOM 812 C CA . ARG A 1 109 ? -3.451 2.373 5.354 1.00 96.06 109 ARG A CA 1
ATOM 813 C C . ARG A 1 109 ? -3.539 0.859 5.555 1.00 96.06 109 ARG A C 1
ATOM 815 O O . ARG A 1 109 ? -4.616 0.347 5.861 1.00 96.06 109 ARG A O 1
ATOM 822 N N . TYR A 1 110 ? -2.426 0.140 5.414 1.00 97.75 110 TYR A N 1
ATOM 823 C CA . TYR A 1 110 ? -2.402 -1.306 5.633 1.00 97.75 110 TYR A CA 1
ATOM 824 C C . TYR A 1 110 ? -2.635 -1.684 7.095 1.00 97.75 110 TYR A C 1
ATOM 826 O O . TYR A 1 110 ? -3.419 -2.595 7.352 1.00 97.75 110 TYR A O 1
ATOM 834 N N . ARG A 1 111 ? -2.047 -0.953 8.050 1.00 97.94 111 ARG A N 1
ATOM 835 C CA . ARG A 1 111 ? -2.309 -1.157 9.485 1.00 97.94 111 ARG A CA 1
ATOM 836 C C . ARG A 1 111 ? -3.797 -0.989 9.812 1.00 97.94 111 ARG A C 1
ATOM 838 O O . ARG A 1 111 ? -4.377 -1.863 10.446 1.00 97.94 111 ARG A O 1
ATOM 845 N N . VAL A 1 112 ? -4.432 0.072 9.303 1.00 97.75 112 VAL A N 1
ATOM 846 C CA . VAL A 1 112 ? -5.888 0.308 9.405 1.00 97.75 112 VAL A CA 1
ATOM 847 C C . VAL A 1 112 ? -6.692 -0.855 8.813 1.00 97.75 112 VAL A C 1
ATOM 849 O O . VAL A 1 112 ? -7.632 -1.336 9.445 1.00 97.75 112 VAL A O 1
ATOM 852 N N . LEU A 1 113 ? -6.315 -1.341 7.625 1.00 97.50 113 LEU A N 1
ATOM 853 C CA . LEU A 1 113 ? -6.954 -2.495 6.987 1.00 97.50 113 LEU A CA 1
ATOM 854 C C . LEU A 1 113 ? -6.852 -3.752 7.859 1.00 97.50 113 LEU A C 1
ATOM 856 O O . LEU A 1 113 ? -7.859 -4.429 8.057 1.00 97.50 113 LEU A O 1
ATOM 860 N N . ILE A 1 114 ? -5.665 -4.064 8.382 1.00 97.88 114 ILE A N 1
ATOM 861 C CA . ILE A 1 114 ? -5.412 -5.282 9.163 1.00 97.88 114 ILE A CA 1
ATOM 862 C C . ILE A 1 114 ? -6.159 -5.241 10.495 1.00 97.88 114 ILE A C 1
ATOM 864 O O . ILE A 1 114 ? -6.860 -6.199 10.802 1.00 97.88 114 ILE A O 1
ATOM 868 N N . GLU A 1 115 ? -6.105 -4.129 11.231 1.00 97.94 115 GLU A N 1
ATOM 869 C CA . GLU A 1 115 ? -6.847 -3.943 12.487 1.00 97.94 115 GLU A CA 1
ATOM 870 C C . GLU A 1 115 ? -8.362 -4.118 12.302 1.00 97.94 115 GLU A C 1
ATOM 872 O O . GLU A 1 115 ? -9.022 -4.829 13.064 1.00 97.94 115 GLU A O 1
ATOM 877 N N . ILE A 1 116 ? -8.930 -3.534 11.240 1.00 97.50 116 ILE A N 1
ATOM 878 C CA . ILE A 1 116 ? -10.355 -3.696 10.931 1.00 97.50 116 ILE A CA 1
ATOM 879 C C . ILE A 1 116 ? -10.677 -5.145 10.542 1.00 97.50 116 ILE A C 1
ATOM 881 O O . ILE A 1 116 ? -11.671 -5.702 11.014 1.00 97.50 116 ILE A O 1
ATOM 885 N N . LYS A 1 117 ? -9.864 -5.779 9.685 1.00 97.56 117 LYS A N 1
ATOM 886 C CA . LYS A 1 117 ? -10.074 -7.185 9.298 1.00 97.56 117 LYS A CA 1
ATOM 887 C C . LYS A 1 117 ? -9.890 -8.133 10.488 1.00 97.56 117 LYS A C 1
ATOM 889 O O . LYS A 1 117 ? -10.595 -9.138 10.543 1.00 97.56 117 LYS A O 1
ATOM 894 N N . TRP A 1 118 ? -9.032 -7.799 11.451 1.00 97.69 118 TRP A N 1
ATOM 895 C CA . TRP A 1 118 ? -8.863 -8.545 12.695 1.00 97.69 118 TRP A CA 1
ATOM 896 C C . TRP A 1 118 ? -10.096 -8.440 13.593 1.00 97.69 118 TRP A C 1
ATOM 898 O O . TRP A 1 118 ? -10.667 -9.472 13.937 1.00 97.69 118 TRP A O 1
ATOM 908 N N . LEU A 1 119 ? -10.604 -7.233 13.871 1.00 97.38 119 LEU A N 1
ATOM 909 C CA . LEU A 1 119 ? -11.835 -7.068 14.658 1.00 97.38 119 LEU A CA 1
ATOM 910 C C . LEU A 1 119 ? -13.048 -7.742 13.986 1.00 97.38 119 LEU A C 1
ATOM 912 O O . LEU A 1 119 ? -13.836 -8.422 14.647 1.00 97.38 119 LEU A O 1
ATOM 916 N N . LEU A 1 120 ? -13.171 -7.626 12.658 1.00 96.94 120 LEU A N 1
ATOM 917 C CA . LEU A 1 120 ? -14.169 -8.373 11.885 1.00 96.94 120 LEU A CA 1
ATOM 918 C C . LEU A 1 120 ? -13.994 -9.888 12.051 1.00 96.94 120 LEU A C 1
ATOM 920 O O . LEU A 1 120 ? -14.993 -10.595 12.184 1.00 96.94 120 LEU A O 1
ATOM 924 N N . LYS A 1 121 ? -12.756 -10.396 12.069 1.00 97.19 121 LYS A N 1
ATOM 925 C CA . LYS A 1 121 ? -12.480 -11.822 12.252 1.00 97.19 121 LYS A CA 1
ATOM 926 C C . LYS A 1 121 ? -12.818 -12.301 13.664 1.00 97.19 121 LYS A C 1
ATOM 928 O O . LYS A 1 121 ? -13.420 -13.365 13.775 1.00 97.19 121 LYS A O 1
ATOM 933 N N . LEU A 1 122 ? -12.512 -11.521 14.704 1.00 97.06 122 LEU A N 1
ATOM 934 C CA . LEU A 1 122 ? -12.908 -11.815 16.088 1.00 97.06 122 LEU A CA 1
ATOM 935 C C . LEU A 1 122 ? -14.432 -11.985 16.200 1.00 97.06 122 LEU A C 1
ATOM 937 O O . LEU A 1 122 ? -14.887 -12.992 16.729 1.00 97.06 122 LEU A O 1
ATOM 941 N N . SER A 1 123 ? -15.214 -11.094 15.573 1.00 96.44 123 SER A N 1
ATOM 942 C CA . SER A 1 123 ? -16.689 -11.178 15.554 1.00 96.44 123 SER A CA 1
ATOM 943 C C . SER A 1 123 ? -17.272 -12.416 14.848 1.00 96.44 123 SER A C 1
ATOM 945 O O . SER A 1 123 ? -18.467 -12.690 14.939 1.00 96.44 123 SER A O 1
ATOM 947 N N . GLN A 1 124 ? -16.448 -13.164 14.108 1.00 95.88 124 GLN A N 1
ATOM 948 C CA . GLN A 1 124 ? -16.845 -14.384 13.395 1.00 95.88 124 GLN A CA 1
ATOM 949 C C . GLN A 1 124 ? -16.481 -15.668 14.154 1.00 95.88 124 GLN A C 1
ATOM 951 O O . GLN A 1 124 ? -16.710 -16.753 13.620 1.00 95.88 124 GLN A O 1
ATOM 956 N N . ILE A 1 125 ? -15.880 -15.570 15.344 1.00 96.12 125 ILE A N 1
ATOM 957 C CA . ILE A 1 125 ? -15.455 -16.710 16.165 1.00 96.12 125 ILE A CA 1
ATOM 958 C C . ILE A 1 125 ? -16.495 -16.894 17.285 1.00 96.12 125 ILE A C 1
ATOM 960 O O . ILE A 1 125 ? -16.504 -16.091 18.218 1.00 96.12 125 ILE A O 1
ATOM 964 N N . PRO A 1 126 ? -17.388 -17.906 17.221 1.00 93.81 126 PRO A N 1
ATOM 965 C CA . PRO A 1 126 ? -18.479 -18.069 18.191 1.00 93.81 126 PRO A CA 1
ATOM 966 C C . PRO A 1 126 ? -18.021 -18.234 19.646 1.00 93.81 126 PRO A C 1
ATOM 968 O O . PRO A 1 126 ? -18.789 -17.971 20.567 1.00 93.81 126 PRO A O 1
ATOM 971 N N . GLU A 1 127 ? -16.783 -18.681 19.852 1.00 96.62 127 GLU A N 1
ATOM 972 C CA . GLU A 1 127 ? -16.157 -18.856 21.159 1.00 96.62 127 GLU A CA 1
ATOM 973 C C . GLU A 1 127 ? -15.791 -17.525 21.846 1.00 96.62 127 GLU A C 1
ATOM 975 O O . GLU A 1 127 ? -15.642 -17.504 23.066 1.00 96.62 127 GLU A O 1
ATOM 980 N N . ILE A 1 128 ? -15.666 -16.415 21.102 1.00 94.62 128 ILE A N 1
ATOM 981 C CA . ILE A 1 128 ? -15.335 -15.084 21.643 1.00 94.62 128 ILE A CA 1
ATOM 982 C C . ILE A 1 128 ? -16.637 -14.323 21.917 1.00 94.62 128 ILE A C 1
ATOM 984 O O . ILE A 1 128 ? -17.073 -13.465 21.151 1.00 94.62 128 ILE A O 1
ATOM 988 N N . THR A 1 129 ? -17.289 -14.664 23.028 1.00 95.06 129 THR A N 1
ATOM 989 C CA . THR A 1 129 ? -18.616 -14.131 23.392 1.00 95.06 129 THR A CA 1
ATOM 990 C C . THR A 1 129 ? -18.658 -12.614 23.604 1.00 95.06 129 THR A C 1
ATOM 992 O O . THR A 1 129 ? -19.706 -11.988 23.455 1.00 95.06 129 THR A O 1
ATOM 995 N N . GLU A 1 130 ? -17.515 -12.022 23.934 1.00 95.62 130 GLU A N 1
ATOM 996 C CA . GLU A 1 130 ? -17.302 -10.602 24.177 1.00 95.62 130 GLU A CA 1
ATOM 997 C C . GLU A 1 130 ? -17.350 -9.765 22.891 1.00 95.62 130 GLU A C 1
ATOM 999 O O . GLU A 1 130 ? -17.672 -8.578 22.951 1.00 95.62 130 GLU A O 1
ATOM 1004 N N . VAL A 1 131 ? -17.078 -10.379 21.732 1.00 95.81 131 VAL A N 1
ATOM 1005 C CA . VAL A 1 131 ? -17.152 -9.747 20.409 1.00 95.81 131 VAL A CA 1
ATOM 1006 C C . VAL A 1 131 ? -18.238 -10.454 19.591 1.00 95.81 131 VAL A C 1
ATOM 1008 O O . VAL A 1 131 ? -17.932 -11.316 18.768 1.00 95.81 131 VAL A O 1
ATOM 1011 N N . PRO A 1 132 ? -19.528 -10.134 19.806 1.00 94.75 132 PRO A N 1
ATOM 1012 C CA . PRO A 1 132 ? -20.612 -10.766 19.065 1.00 94.75 132 PRO A CA 1
ATOM 1013 C C . PRO A 1 132 ? -20.544 -10.426 17.572 1.00 94.75 132 PRO A C 1
ATOM 1015 O O . PRO A 1 132 ? -20.024 -9.383 17.172 1.00 94.75 132 PRO A O 1
ATOM 1018 N N . GLN A 1 133 ? -21.138 -11.289 16.746 1.00 95.94 133 GLN A N 1
ATOM 1019 C CA . GLN A 1 133 ? -21.213 -11.085 15.302 1.00 95.94 133 GLN A CA 1
ATOM 1020 C C . GLN A 1 133 ? -21.890 -9.751 14.957 1.00 95.94 133 GLN A C 1
ATOM 1022 O O . GLN A 1 133 ? -23.062 -9.535 15.268 1.00 95.94 133 GLN A O 1
ATOM 1027 N N . PHE A 1 134 ? -21.149 -8.878 14.272 1.00 96.38 134 PHE A N 1
ATOM 1028 C CA . PHE A 1 134 ? -21.624 -7.558 13.863 1.00 96.38 134 PHE A CA 1
ATOM 1029 C C . PHE A 1 134 ? -22.801 -7.623 12.885 1.00 96.38 134 PHE A C 1
ATOM 1031 O O . PHE A 1 134 ? -22.833 -8.470 11.983 1.00 96.38 134 PHE A O 1
ATOM 1038 N N . SER A 1 135 ? -23.710 -6.652 12.993 1.00 96.56 135 SER A N 1
ATOM 1039 C CA . SER A 1 135 ? -24.735 -6.378 11.983 1.00 96.56 135 SER A CA 1
ATOM 1040 C C . SER A 1 135 ? -24.134 -6.088 10.601 1.00 96.56 135 SER A C 1
ATOM 1042 O O . SER A 1 135 ? -22.943 -5.786 10.457 1.00 96.56 135 SER A O 1
ATOM 1044 N N . LYS A 1 136 ? -24.959 -6.153 9.547 1.00 95.75 136 LYS A N 1
ATOM 1045 C CA . LYS A 1 136 ? -24.505 -5.794 8.191 1.00 95.75 136 LYS A CA 1
ATOM 1046 C C . LYS A 1 136 ? -24.097 -4.326 8.133 1.00 95.75 136 LYS A C 1
ATOM 1048 O O . LYS A 1 136 ? -23.139 -3.985 7.457 1.00 95.75 136 LYS A O 1
ATOM 1053 N N . GLU A 1 137 ? -24.787 -3.488 8.889 1.00 95.38 137 GLU A N 1
ATOM 1054 C CA . GLU A 1 137 ? -24.588 -2.054 9.013 1.00 95.38 137 GLU A CA 1
ATOM 1055 C C . GLU A 1 137 ? -23.228 -1.740 9.661 1.00 95.38 137 GLU A C 1
ATOM 1057 O O . GLU A 1 137 ? -22.463 -0.929 9.133 1.00 95.38 137 GLU A O 1
ATOM 1062 N N . ALA A 1 138 ? -22.875 -2.430 10.752 1.00 95.62 138 ALA A N 1
ATOM 1063 C CA . ALA A 1 138 ? -21.559 -2.322 11.385 1.00 95.62 138 ALA A CA 1
ATOM 1064 C C . ALA A 1 138 ? -20.431 -2.863 10.482 1.00 95.62 138 ALA A C 1
ATOM 1066 O O . ALA A 1 138 ? -19.398 -2.208 10.328 1.00 95.62 138 ALA A O 1
ATOM 1067 N N . GLN A 1 139 ? -20.640 -4.001 9.807 1.00 95.88 139 GLN A N 1
ATOM 1068 C CA . GLN A 1 139 ? -19.684 -4.525 8.820 1.00 95.88 139 GLN A CA 1
ATOM 1069 C C . GLN A 1 139 ? -19.486 -3.565 7.634 1.00 95.88 139 GLN A C 1
ATOM 1071 O O . GLN A 1 139 ? -18.359 -3.376 7.175 1.00 95.88 139 GLN A O 1
ATOM 1076 N N . SER A 1 140 ? -20.556 -2.938 7.138 1.00 95.38 140 SER A N 1
ATOM 1077 C CA . SER A 1 140 ? -20.489 -1.940 6.067 1.00 95.38 140 SER A CA 1
ATOM 1078 C C . SER A 1 140 ? -19.730 -0.689 6.498 1.00 95.38 140 SER A C 1
ATOM 1080 O O . SER A 1 140 ? -18.919 -0.202 5.719 1.00 95.38 140 SER A O 1
ATOM 1082 N N . LEU A 1 141 ? -19.916 -0.201 7.731 1.00 95.56 141 LEU A N 1
ATOM 1083 C CA . LEU A 1 141 ? -19.139 0.929 8.255 1.00 95.56 141 LEU A CA 1
ATOM 1084 C C . LEU A 1 141 ? -17.638 0.606 8.312 1.00 95.56 141 LEU A C 1
ATOM 1086 O O . LEU A 1 141 ? -16.818 1.404 7.866 1.00 95.56 141 LEU A O 1
ATOM 1090 N N . LEU A 1 142 ? -17.281 -0.579 8.814 1.00 96.31 142 LEU A N 1
ATOM 1091 C CA . LEU A 1 142 ? -15.891 -1.027 8.910 1.00 96.31 142 LEU A CA 1
ATOM 1092 C C . LEU A 1 142 ? -15.228 -1.174 7.530 1.00 96.31 142 LEU A C 1
ATOM 1094 O O . LEU A 1 142 ? -14.127 -0.667 7.324 1.00 96.31 142 LEU A O 1
ATOM 1098 N N . ASN A 1 143 ? -15.900 -1.797 6.556 1.00 95.12 143 ASN A N 1
ATOM 1099 C CA . ASN A 1 143 ? -15.371 -1.875 5.188 1.00 95.12 143 ASN A CA 1
ATOM 1100 C C . ASN A 1 143 ? -15.305 -0.490 4.516 1.00 95.12 143 ASN A C 1
ATOM 1102 O O . ASN A 1 143 ? -14.311 -0.192 3.857 1.00 95.12 143 ASN A O 1
ATOM 1106 N N . ALA A 1 144 ? -16.274 0.399 4.766 1.00 94.94 144 ALA A N 1
ATOM 1107 C CA . ALA A 1 144 ? -16.247 1.764 4.245 1.00 94.94 144 ALA A CA 1
ATOM 1108 C C . ALA A 1 144 ? -15.047 2.580 4.762 1.00 94.94 144 ALA A C 1
ATOM 1110 O O . ALA A 1 144 ? -14.548 3.422 4.018 1.00 94.94 144 ALA A O 1
ATOM 1111 N N . ILE A 1 145 ? -14.542 2.328 5.978 1.00 95.75 145 ILE A N 1
ATOM 1112 C CA . ILE A 1 145 ? -13.292 2.949 6.458 1.00 95.75 145 ILE A CA 1
ATOM 1113 C C . ILE A 1 145 ? -12.094 2.454 5.631 1.00 95.75 145 ILE A C 1
ATOM 1115 O O . ILE A 1 145 ? -11.282 3.271 5.208 1.00 95.75 145 ILE A O 1
ATOM 1119 N N . ILE A 1 146 ? -11.999 1.150 5.335 1.00 95.06 146 ILE A N 1
ATOM 1120 C CA . ILE A 1 146 ? -10.916 0.577 4.506 1.00 95.06 146 ILE A CA 1
ATOM 1121 C C . ILE A 1 146 ? -10.947 1.138 3.076 1.00 95.06 146 ILE A C 1
ATOM 1123 O O . ILE A 1 146 ? -9.912 1.511 2.516 1.00 95.06 146 ILE A O 1
ATOM 1127 N N . GLU A 1 147 ? -12.134 1.173 2.473 1.00 92.00 147 GLU A N 1
ATOM 1128 C CA . GLU A 1 147 ? -12.342 1.612 1.093 1.00 92.00 147 GLU A CA 1
ATOM 1129 C C . GLU A 1 147 ? -12.070 3.114 0.948 1.00 92.00 147 GLU A C 1
ATOM 1131 O O . GLU A 1 147 ? -11.292 3.533 0.087 1.00 92.00 147 GLU A O 1
ATOM 1136 N N . ASN A 1 148 ? -12.651 3.939 1.823 1.00 93.38 148 ASN A N 1
ATOM 1137 C CA . ASN A 1 148 ? -12.618 5.394 1.678 1.00 93.38 148 ASN A CA 1
ATOM 1138 C C . ASN A 1 148 ? -11.393 6.071 2.307 1.00 93.38 148 ASN A C 1
ATOM 1140 O O . ASN A 1 148 ? -11.217 7.258 2.052 1.00 93.38 148 ASN A O 1
ATOM 1144 N N . PHE A 1 149 ? -10.531 5.341 3.033 1.00 95.25 149 PHE A N 1
ATOM 1145 C CA . PHE A 1 149 ? -9.315 5.883 3.659 1.00 95.25 149 PHE A CA 1
ATOM 1146 C C . PHE A 1 149 ? -8.533 6.809 2.710 1.00 95.25 149 PHE A C 1
ATOM 1148 O O . PHE A 1 149 ? -8.195 6.402 1.591 1.00 95.25 149 PHE A O 1
ATOM 1155 N N . CYS A 1 150 ? -8.251 8.032 3.159 1.00 94.06 150 CYS A N 1
ATOM 1156 C CA . CYS A 1 150 ? -7.632 9.106 2.374 1.00 94.06 150 CYS A CA 1
ATOM 1157 C C . CYS A 1 150 ? -6.451 9.763 3.113 1.00 94.06 150 CYS A C 1
ATOM 1159 O O . CYS A 1 150 ? -6.169 9.457 4.277 1.00 94.06 150 CYS A O 1
ATOM 1161 N N . ILE A 1 151 ? -5.741 10.683 2.452 1.00 93.69 151 ILE A N 1
ATOM 1162 C CA . ILE A 1 151 ? -4.589 11.385 3.043 1.00 93.69 151 ILE A CA 1
ATOM 1163 C C . ILE A 1 151 ? -4.957 12.123 4.347 1.00 93.69 151 ILE A C 1
ATOM 1165 O O . ILE A 1 151 ? -4.124 12.215 5.253 1.00 93.69 151 ILE A O 1
ATOM 1169 N N . ASP A 1 152 ? -6.185 12.632 4.491 1.00 94.75 152 ASP A N 1
ATOM 1170 C CA . ASP A 1 152 ? -6.607 13.333 5.711 1.00 94.75 152 ASP A CA 1
ATOM 1171 C C . ASP A 1 152 ? -6.837 12.395 6.909 1.00 94.75 152 ASP A C 1
ATOM 1173 O O . ASP A 1 152 ? -6.494 12.776 8.032 1.00 94.75 152 ASP A O 1
ATOM 1177 N N . ASP A 1 153 ? -7.292 11.154 6.686 1.00 96.50 153 ASP A N 1
ATOM 1178 C CA . ASP A 1 153 ? -7.332 10.118 7.732 1.00 96.50 153 ASP A CA 1
ATOM 1179 C C . ASP A 1 153 ? -5.901 9.776 8.200 1.00 96.50 153 ASP A C 1
ATOM 1181 O O . ASP A 1 153 ? -5.618 9.711 9.397 1.00 96.50 153 ASP A O 1
ATOM 1185 N N . ALA A 1 154 ? -4.944 9.650 7.271 1.00 96.56 154 ALA A N 1
ATOM 1186 C CA . ALA A 1 154 ? -3.539 9.421 7.622 1.00 96.56 154 ALA A CA 1
ATOM 1187 C C . ALA A 1 154 ? -2.932 10.598 8.411 1.00 96.56 154 ALA A C 1
ATOM 1189 O O . ALA A 1 154 ? -2.203 10.386 9.385 1.00 96.56 154 ALA A O 1
ATOM 1190 N N . LYS A 1 155 ? -3.271 11.850 8.062 1.00 96.38 155 LYS A N 1
ATOM 1191 C CA . LYS A 1 155 ? -2.902 13.030 8.867 1.00 96.38 155 LYS A CA 1
ATOM 1192 C C . LYS A 1 155 ? -3.515 12.979 10.268 1.00 96.38 155 LYS A C 1
ATOM 1194 O O . LYS A 1 155 ? -2.887 13.475 11.200 1.00 96.38 155 LYS A O 1
ATOM 1199 N N . GLU A 1 156 ? -4.717 12.429 10.439 1.00 97.50 156 GLU A N 1
ATOM 1200 C CA . GLU A 1 156 ? -5.338 12.233 11.754 1.00 97.50 156 GLU A CA 1
ATOM 1201 C C . GLU A 1 156 ? -4.569 11.206 12.595 1.00 97.50 156 GLU A C 1
ATOM 1203 O O . GLU A 1 156 ? -4.180 11.530 13.720 1.00 97.50 156 GLU A O 1
ATOM 1208 N N . VAL A 1 157 ? -4.197 10.056 12.021 1.00 97.81 157 VAL A N 1
ATOM 1209 C CA . VAL A 1 157 ? -3.306 9.081 12.680 1.00 97.81 157 VAL A CA 1
ATOM 1210 C C . VAL A 1 157 ? -1.989 9.743 13.113 1.00 97.81 157 VAL A C 1
ATOM 1212 O O . VAL A 1 157 ? -1.627 9.663 14.287 1.00 97.81 157 VAL A O 1
ATOM 1215 N N . LYS A 1 158 ? -1.309 10.502 12.236 1.00 97.38 158 LYS A N 1
ATOM 1216 C CA . LYS A 1 158 ? -0.070 11.223 12.610 1.00 97.38 158 LYS A CA 1
ATOM 1217 C C . LYS A 1 158 ? -0.285 12.327 13.664 1.00 97.38 158 LYS A C 1
ATOM 1219 O O . LYS A 1 158 ? 0.675 12.706 14.333 1.00 97.38 158 LYS A O 1
ATOM 1224 N N . LYS A 1 159 ? -1.495 12.886 13.833 1.00 97.25 159 LYS A N 1
ATOM 1225 C CA . LYS A 1 159 ? -1.802 13.818 14.946 1.00 97.25 159 LYS A CA 1
ATOM 1226 C C . LYS A 1 159 ? -1.895 13.070 16.273 1.00 97.25 159 LYS A C 1
ATOM 1228 O O . LYS A 1 159 ? -1.359 13.554 17.265 1.00 97.25 159 LYS A O 1
ATOM 1233 N N . ILE A 1 160 ? -2.541 11.906 16.278 1.00 96.88 160 ILE A N 1
ATOM 1234 C CA . ILE A 1 160 ? -2.665 11.041 17.457 1.00 96.88 160 ILE A CA 1
ATOM 1235 C C . ILE A 1 160 ? -1.287 10.494 17.859 1.00 96.88 160 ILE A C 1
ATOM 1237 O O . ILE A 1 160 ? -0.932 10.523 19.035 1.00 96.88 160 ILE A O 1
ATOM 1241 N N . GLU A 1 161 ? -0.467 10.096 16.886 1.00 96.81 161 GLU A N 1
ATOM 1242 C CA . GLU A 1 161 ? 0.893 9.592 17.108 1.00 96.81 161 GLU A CA 1
ATOM 1243 C C . GLU A 1 161 ? 1.800 10.591 17.835 1.00 96.81 161 GLU A C 1
ATOM 1245 O O . GLU A 1 161 ? 2.585 10.197 18.693 1.00 96.81 161 GLU A O 1
ATOM 1250 N N . LYS A 1 162 ? 1.648 11.897 17.581 1.00 95.38 162 LYS A N 1
ATOM 1251 C CA . LYS A 1 162 ? 2.379 12.947 18.320 1.00 95.38 162 LYS A CA 1
ATOM 1252 C C . LYS A 1 162 ? 2.060 12.977 19.818 1.00 95.38 162 LYS A C 1
ATOM 1254 O O . LYS A 1 162 ? 2.820 13.574 20.574 1.00 95.38 162 LYS A O 1
ATOM 1259 N N . VAL A 1 163 ? 0.943 12.378 20.238 1.00 94.12 163 VAL A N 1
ATOM 1260 C CA . VAL A 1 163 ? 0.529 12.262 21.643 1.00 94.12 163 VAL A CA 1
ATOM 1261 C C . VAL A 1 163 ? 0.896 10.891 22.213 1.00 94.12 163 VAL A C 1
ATOM 1263 O O . VAL A 1 163 ? 1.368 10.816 23.343 1.00 94.12 163 VAL A O 1
ATOM 1266 N N . THR A 1 164 ? 0.707 9.806 21.452 1.00 91.38 164 THR A N 1
ATOM 1267 C CA . THR A 1 164 ? 1.018 8.437 21.912 1.00 91.38 164 THR A CA 1
ATOM 1268 C C . THR A 1 164 ? 2.506 8.094 21.850 1.00 91.38 164 THR A C 1
ATOM 1270 O O . THR A 1 164 ? 2.942 7.178 22.543 1.00 91.38 164 THR A O 1
ATOM 1273 N N . ASN A 1 165 ? 3.269 8.781 20.993 1.00 92.75 165 ASN A N 1
ATOM 1274 C CA . ASN A 1 165 ? 4.632 8.432 20.581 1.00 92.75 165 ASN A CA 1
ATOM 1275 C C . ASN A 1 165 ? 4.772 6.962 20.116 1.00 92.75 165 ASN A C 1
ATOM 1277 O O . ASN A 1 165 ? 5.820 6.341 20.284 1.00 92.75 165 ASN A O 1
ATOM 1281 N N . HIS A 1 166 ? 3.692 6.398 19.562 1.00 90.88 166 HIS A N 1
ATOM 1282 C CA . HIS A 1 166 ? 3.633 5.035 19.037 1.00 90.88 166 HIS A CA 1
ATOM 1283 C C . HIS A 1 166 ? 2.587 4.947 17.921 1.00 90.88 166 HIS A C 1
ATOM 1285 O O . HIS A 1 166 ? 1.401 5.222 18.124 1.00 90.88 166 HIS A O 1
ATOM 1291 N N . ASP A 1 167 ? 3.054 4.530 16.751 1.00 90.44 167 ASP A N 1
ATOM 1292 C CA . ASP A 1 167 ? 2.345 4.430 15.475 1.00 90.44 167 ASP A CA 1
ATOM 1293 C C . ASP A 1 167 ? 1.164 3.435 15.457 1.00 90.44 167 ASP A C 1
ATOM 1295 O O . ASP A 1 167 ? 0.037 3.832 15.166 1.00 90.44 167 ASP A O 1
ATOM 1299 N N . VAL A 1 168 ? 1.367 2.164 15.822 1.00 90.06 168 VAL A N 1
ATOM 1300 C CA . VAL A 1 168 ? 0.291 1.153 15.878 1.00 90.06 168 VAL A CA 1
ATOM 1301 C C . VAL A 1 168 ? -0.775 1.559 16.903 1.00 90.06 168 VAL A C 1
ATOM 1303 O O . VAL A 1 168 ? -1.970 1.511 16.615 1.00 90.06 168 VAL A O 1
ATOM 1306 N N . LYS A 1 169 ? -0.361 2.091 18.062 1.00 91.25 169 LYS A N 1
ATOM 1307 C CA . LYS A 1 169 ? -1.302 2.620 19.061 1.00 91.25 169 LYS A CA 1
ATOM 1308 C C . LYS A 1 169 ? -2.100 3.820 18.531 1.00 91.25 169 LYS A C 1
ATOM 1310 O O . LYS A 1 169 ? -3.268 3.976 18.879 1.00 91.25 169 LYS A O 1
ATOM 1315 N N . ALA A 1 170 ? -1.509 4.657 17.676 1.00 96.50 170 ALA A N 1
ATOM 1316 C CA . ALA A 1 170 ? -2.223 5.764 17.044 1.00 96.50 170 ALA A CA 1
ATOM 1317 C C . ALA A 1 170 ? -3.311 5.284 16.068 1.00 96.50 170 ALA A C 1
ATOM 1319 O O . ALA A 1 170 ? -4.382 5.888 16.019 1.00 96.50 170 ALA A O 1
ATOM 1320 N N . VAL A 1 171 ? -3.076 4.175 15.355 1.00 96.94 171 VAL A N 1
ATOM 1321 C CA . VAL A 1 171 ? -4.090 3.517 14.510 1.00 96.94 171 VAL A CA 1
ATOM 1322 C C . VAL A 1 171 ? -5.255 2.983 15.352 1.00 96.94 171 VAL A C 1
ATOM 1324 O O . VAL A 1 171 ? -6.408 3.235 15.009 1.00 96.94 171 VAL A O 1
ATOM 1327 N N . GLU A 1 172 ? -4.988 2.329 16.488 1.00 94.75 172 GLU A N 1
ATOM 1328 C CA . GLU A 1 172 ? -6.039 1.873 17.415 1.00 94.75 172 GLU A CA 1
ATOM 1329 C C . GLU A 1 172 ? -6.922 3.043 17.891 1.00 94.75 172 GLU A C 1
ATOM 1331 O O . GLU A 1 172 ? -8.149 2.988 17.796 1.00 94.75 172 GLU A O 1
ATOM 1336 N N . TYR A 1 173 ? -6.312 4.141 18.353 1.00 95.56 173 TYR A N 1
ATOM 1337 C CA . TYR A 1 173 ? -7.050 5.332 18.787 1.00 95.56 173 TYR A CA 1
ATOM 1338 C C . TYR A 1 173 ? -7.838 5.996 17.648 1.00 95.56 173 TYR A C 1
ATOM 1340 O O . TYR A 1 173 ? -8.970 6.427 17.877 1.00 95.56 173 TYR A O 1
ATOM 1348 N N . PHE A 1 174 ? -7.285 6.051 16.431 1.00 97.62 174 PHE A N 1
ATOM 1349 C CA . PHE A 1 174 ? -8.001 6.523 15.243 1.00 97.62 174 PHE A CA 1
ATOM 1350 C C . PHE A 1 174 ? -9.259 5.682 14.986 1.00 97.62 174 PHE A C 1
ATOM 1352 O O . PHE A 1 174 ? -10.350 6.233 14.852 1.00 97.62 174 PHE A O 1
ATOM 1359 N N . LEU A 1 175 ? -9.146 4.351 15.005 1.00 96.88 175 LEU A N 1
ATOM 1360 C CA . LEU A 1 175 ? -10.279 3.447 14.788 1.00 96.88 175 LEU A CA 1
ATOM 1361 C C . LEU A 1 175 ? -11.347 3.569 15.882 1.00 96.88 175 LEU A C 1
ATOM 1363 O O . LEU A 1 175 ? -12.538 3.640 15.565 1.00 96.88 175 LEU A O 1
ATOM 1367 N N . LYS A 1 176 ? -10.935 3.687 17.152 1.00 95.12 176 LYS A N 1
ATOM 1368 C CA . LYS A 1 176 ? -11.832 3.965 18.287 1.00 95.12 176 LYS A CA 1
ATOM 1369 C C . LYS A 1 176 ? -12.620 5.264 18.090 1.00 95.12 176 LYS A C 1
ATOM 1371 O O . LYS A 1 176 ? -13.834 5.279 18.290 1.00 95.12 176 LYS A O 1
ATOM 1376 N N . GLN A 1 177 ? -11.962 6.339 17.651 1.00 95.00 177 GLN A N 1
ATOM 1377 C CA . GLN A 1 177 ? -12.622 7.615 17.354 1.00 95.00 177 GLN A CA 1
ATOM 1378 C C . GLN A 1 177 ? -13.572 7.494 16.153 1.00 95.00 177 GLN A C 1
ATOM 1380 O O . GLN A 1 177 ? -14.743 7.866 16.260 1.00 95.00 177 GLN A O 1
ATOM 1385 N N . ARG A 1 178 ? -13.110 6.906 15.041 1.00 94.38 178 ARG A N 1
ATOM 1386 C CA . ARG A 1 178 ? -13.866 6.775 13.782 1.00 94.38 178 ARG A CA 1
ATOM 1387 C C . ARG A 1 178 ? -15.131 5.924 13.925 1.00 94.38 178 ARG A C 1
ATOM 1389 O O . ARG A 1 178 ? -16.134 6.224 13.282 1.00 94.38 178 ARG A O 1
ATOM 1396 N N . CYS A 1 179 ? -15.103 4.907 14.789 1.00 94.12 179 CYS A N 1
ATOM 1397 C CA . CYS A 1 179 ? -16.223 3.988 15.018 1.00 94.12 179 CYS A CA 1
ATOM 1398 C C . CYS A 1 179 ? -17.135 4.375 16.198 1.00 94.12 179 CYS A C 1
ATOM 1400 O O . CYS A 1 179 ? -18.143 3.706 16.424 1.00 94.12 179 CYS A O 1
ATOM 1402 N N . SER A 1 180 ? -16.815 5.440 16.944 1.00 92.44 180 SER A N 1
ATOM 1403 C CA . SER A 1 180 ? -17.522 5.843 18.176 1.00 92.44 180 SER A CA 1
ATOM 1404 C C . SER A 1 180 ? -19.027 6.108 18.008 1.00 92.44 180 SER A C 1
ATOM 1406 O O . SER A 1 180 ? -19.790 5.972 18.964 1.00 92.44 180 SER A O 1
ATOM 1408 N N . SER A 1 181 ? -19.472 6.451 16.796 1.00 91.25 181 SER A N 1
ATOM 1409 C CA . SER A 1 181 ? -20.881 6.682 16.456 1.00 91.25 181 SER A CA 1
ATOM 1410 C C . SER A 1 181 ? -21.709 5.401 16.288 1.00 91.25 181 SER A C 1
ATOM 1412 O O . SER A 1 181 ? -22.937 5.476 16.299 1.00 91.25 181 SER A O 1
ATOM 1414 N N . ASN A 1 182 ? -21.074 4.232 16.138 1.00 94.00 182 ASN A N 1
ATOM 1415 C CA . ASN A 1 182 ? -21.755 2.946 16.002 1.00 94.00 182 ASN A CA 1
ATOM 1416 C C . ASN A 1 182 ? -21.829 2.225 17.367 1.00 94.00 182 ASN A C 1
ATOM 1418 O O . ASN A 1 182 ? -20.789 1.812 17.886 1.00 94.00 182 ASN A O 1
ATOM 1422 N N . PRO A 1 183 ? -23.027 2.004 17.948 1.00 94.06 183 PRO A N 1
ATOM 1423 C CA . PRO A 1 183 ? -23.156 1.419 19.286 1.00 94.06 183 PRO A CA 1
ATOM 1424 C C . PRO A 1 183 ? -22.726 -0.048 19.415 1.00 94.06 183 PRO A C 1
ATOM 1426 O O . PRO A 1 183 ? -22.544 -0.511 20.540 1.00 94.06 183 PRO A O 1
ATOM 1429 N N . GLU A 1 184 ? -22.616 -0.804 18.319 1.00 94.12 184 GLU A N 1
ATOM 1430 C CA . GLU A 1 184 ? -22.104 -2.181 18.349 1.00 94.12 184 GLU A CA 1
ATOM 1431 C C . GLU A 1 184 ? -20.581 -2.163 18.469 1.00 94.12 184 GLU A C 1
ATOM 1433 O O . GLU A 1 184 ? -20.028 -2.737 19.404 1.00 94.12 184 GLU A O 1
ATOM 1438 N N . ILE A 1 185 ? -19.911 -1.429 17.575 1.00 94.44 185 ILE A N 1
ATOM 1439 C CA . ILE A 1 185 ? -18.446 -1.350 17.531 1.00 94.44 185 ILE A CA 1
ATOM 1440 C C . ILE A 1 185 ? -17.908 -0.595 18.753 1.00 94.44 185 ILE A C 1
ATOM 1442 O O . ILE A 1 185 ? -16.912 -1.010 19.336 1.00 94.44 185 ILE A O 1
ATOM 1446 N N . ALA A 1 186 ? -18.587 0.464 19.209 1.00 94.12 186 ALA A N 1
ATOM 1447 C CA . ALA A 1 186 ? -18.174 1.227 20.387 1.00 94.12 186 ALA A CA 1
ATOM 1448 C C . ALA A 1 186 ? -18.086 0.366 21.665 1.00 94.12 186 ALA A C 1
ATOM 1450 O O . ALA A 1 186 ? -17.163 0.554 22.458 1.00 94.12 186 ALA A O 1
ATOM 1451 N N . LYS A 1 187 ? -18.988 -0.614 21.848 1.00 94.88 187 LYS A N 1
ATOM 1452 C CA . LYS A 1 187 ? -18.970 -1.541 23.001 1.00 94.88 187 LYS A CA 1
ATOM 1453 C C . LYS A 1 187 ? -17.749 -2.457 23.019 1.00 94.88 187 LYS A C 1
ATOM 1455 O O . LYS A 1 187 ? -17.285 -2.812 24.095 1.00 94.88 187 LYS A O 1
ATOM 1460 N N . VAL A 1 188 ? -17.248 -2.823 21.842 1.00 95.75 188 VAL A N 1
ATOM 1461 C CA . VAL A 1 188 ? -16.094 -3.716 21.656 1.00 95.75 188 VAL A CA 1
ATOM 1462 C C . VAL A 1 188 ? -14.867 -2.955 21.153 1.00 95.75 188 VAL A C 1
ATOM 1464 O O . VAL A 1 188 ? -13.937 -3.540 20.615 1.00 95.75 188 VAL A O 1
ATOM 1467 N N . SER A 1 189 ? -14.841 -1.634 21.329 1.00 93.94 189 SER A N 1
ATOM 1468 C CA . SER A 1 189 ? -13.770 -0.774 20.819 1.00 93.94 189 SER A CA 1
ATOM 1469 C C . SER A 1 189 ? -12.413 -1.066 21.471 1.00 93.94 189 SER A C 1
ATOM 1471 O O . SER A 1 189 ? -11.377 -0.889 20.840 1.00 93.94 189 SER A O 1
ATOM 1473 N N . GLU A 1 190 ? -12.399 -1.611 22.689 1.00 94.25 190 GLU A N 1
ATOM 1474 C CA . GLU A 1 190 ? -11.194 -2.132 23.349 1.00 94.25 190 GLU A CA 1
ATOM 1475 C C . GLU A 1 190 ? -10.689 -3.473 22.773 1.00 94.25 190 GLU A C 1
ATOM 1477 O O . GLU A 1 190 ? -9.650 -3.957 23.211 1.00 94.25 190 GLU A O 1
ATOM 1482 N N . PHE A 1 191 ? -11.378 -4.058 21.780 1.00 95.94 191 PHE A N 1
ATOM 1483 C CA . PHE A 1 191 ? -10.923 -5.252 21.054 1.00 95.94 191 PHE A CA 1
ATOM 1484 C C . PHE A 1 191 ? -10.166 -4.955 19.746 1.00 95.94 191 PHE A C 1
ATOM 1486 O O . PHE A 1 191 ? -9.664 -5.885 19.111 1.00 95.94 191 PHE A O 1
ATOM 1493 N N . PHE A 1 192 ? -10.017 -3.684 19.345 1.00 95.06 192 PHE A N 1
ATOM 1494 C CA . PHE A 1 192 ? -8.956 -3.324 18.392 1.00 95.06 192 PHE A CA 1
ATOM 1495 C C . PHE A 1 192 ? -7.594 -3.724 18.989 1.00 95.06 192 PHE A C 1
ATOM 1497 O O . PHE A 1 192 ? -7.383 -3.574 20.192 1.00 95.06 192 PHE A O 1
ATOM 1504 N N . HIS A 1 193 ? -6.696 -4.273 18.170 1.00 95.62 193 HIS A N 1
ATOM 1505 C CA . HIS A 1 193 ? -5.418 -4.861 18.587 1.00 95.62 193 HIS A CA 1
ATOM 1506 C C . HIS A 1 193 ? -5.500 -6.030 19.605 1.00 95.62 193 HIS A C 1
ATOM 1508 O O . HIS A 1 193 ? -4.484 -6.421 20.185 1.00 95.62 193 HIS A O 1
ATOM 1514 N N . PHE A 1 194 ? -6.677 -6.625 19.860 1.00 96.25 194 PHE A N 1
ATOM 1515 C CA . PHE A 1 194 ? -6.811 -7.658 20.898 1.00 96.25 194 PHE A CA 1
ATOM 1516 C C . PHE A 1 194 ? -5.984 -8.912 20.599 1.00 96.25 194 PHE A C 1
ATOM 1518 O O . PHE A 1 194 ? -6.143 -9.539 19.552 1.00 96.25 194 PHE A O 1
ATOM 1525 N N . GLY A 1 195 ? -5.136 -9.304 21.553 1.00 94.50 195 GLY A N 1
ATOM 1526 C CA . GLY A 1 195 ? -4.268 -10.479 21.440 1.00 94.50 195 GLY A CA 1
ATOM 1527 C C . GLY A 1 195 ? -3.103 -10.322 20.456 1.00 94.50 195 GLY A C 1
ATOM 1528 O O . GLY A 1 195 ? -2.325 -11.261 20.312 1.00 94.50 195 GLY A O 1
ATOM 1529 N N . CYS A 1 196 ? -2.965 -9.162 19.810 1.00 95.69 196 CYS A N 1
ATOM 1530 C CA . CYS A 1 196 ? -1.875 -8.863 18.890 1.00 95.69 196 CYS A CA 1
ATOM 1531 C C . CYS A 1 196 ? -0.680 -8.228 19.605 1.00 95.69 196 CYS A C 1
ATOM 1533 O O . CYS A 1 196 ? -0.796 -7.583 20.649 1.00 95.69 196 CYS A O 1
ATOM 1535 N N . THR A 1 197 ? 0.481 -8.383 18.984 1.00 95.31 197 THR A N 1
ATOM 1536 C CA . THR A 1 197 ? 1.629 -7.497 19.150 1.00 95.31 197 THR A CA 1
ATOM 1537 C C . THR A 1 197 ? 1.669 -6.494 17.996 1.00 95.31 197 THR A C 1
ATOM 1539 O O . THR A 1 197 ? 1.048 -6.695 16.948 1.00 95.31 197 THR A O 1
ATOM 1542 N N . SER A 1 198 ? 2.457 -5.425 18.133 1.00 93.31 198 SER A N 1
ATOM 1543 C CA . SER A 1 198 ? 2.702 -4.489 17.027 1.00 93.31 198 SER A CA 1
ATOM 1544 C C . SER A 1 198 ? 3.263 -5.182 15.780 1.00 93.31 198 SER A C 1
ATOM 1546 O O . SER A 1 198 ? 2.957 -4.767 14.662 1.00 93.31 198 SER A O 1
ATOM 1548 N N . GLU A 1 199 ? 4.032 -6.260 15.954 1.00 94.88 199 GLU A N 1
ATOM 1549 C CA . GLU A 1 199 ? 4.671 -6.961 14.844 1.00 94.88 199 GLU A CA 1
ATOM 1550 C C . GLU A 1 199 ? 3.700 -7.815 14.023 1.00 94.88 199 GLU A C 1
ATOM 1552 O O . GLU A 1 199 ? 3.883 -7.919 12.814 1.00 94.88 199 GLU A O 1
ATOM 1557 N N . ASP A 1 200 ? 2.619 -8.327 14.623 1.00 96.88 200 ASP A N 1
ATOM 1558 C CA . ASP A 1 200 ? 1.551 -9.033 13.895 1.00 96.88 200 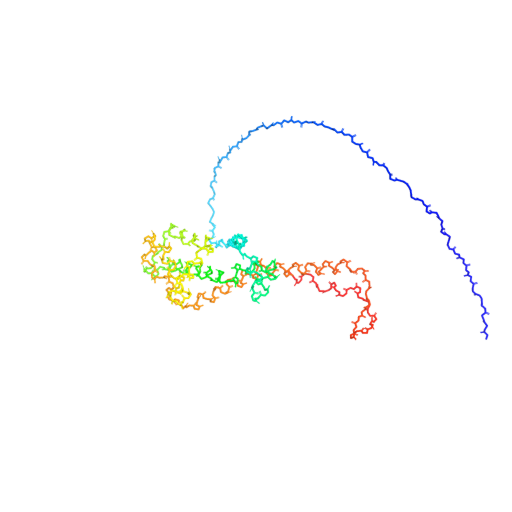ASP A CA 1
ATOM 1559 C C . ASP A 1 200 ? 0.833 -8.114 12.892 1.00 96.88 200 ASP A C 1
ATOM 1561 O O . ASP A 1 200 ? 0.353 -8.559 11.850 1.00 96.88 200 ASP A O 1
ATOM 1565 N N . ILE A 1 201 ? 0.791 -6.809 13.176 1.00 96.94 201 ILE A N 1
ATOM 1566 C CA . ILE A 1 201 ? 0.238 -5.804 12.264 1.00 96.94 201 ILE A CA 1
ATOM 1567 C C . ILE A 1 201 ? 1.308 -5.346 11.261 1.00 96.94 201 ILE A C 1
ATOM 1569 O O . ILE A 1 201 ? 1.018 -5.184 10.073 1.00 96.94 201 ILE A O 1
ATOM 1573 N N . ASN A 1 202 ? 2.554 -5.147 11.706 1.00 95.69 202 ASN A N 1
ATOM 1574 C CA . ASN A 1 202 ? 3.651 -4.681 10.850 1.00 95.69 202 ASN A CA 1
ATOM 1575 C C . ASN A 1 202 ? 4.023 -5.697 9.769 1.00 95.69 202 ASN A C 1
ATOM 1577 O O . ASN A 1 202 ? 4.105 -5.331 8.595 1.00 95.69 202 ASN A O 1
ATOM 1581 N N . ASN A 1 203 ? 4.229 -6.965 10.136 1.00 97.50 203 ASN A N 1
ATOM 1582 C CA . ASN A 1 203 ? 4.685 -7.986 9.198 1.00 97.50 203 ASN A CA 1
ATOM 1583 C C . ASN A 1 203 ? 3.644 -8.234 8.090 1.00 97.50 203 ASN A C 1
ATOM 1585 O O . ASN A 1 203 ? 4.006 -8.297 6.913 1.00 97.50 203 ASN A O 1
ATOM 1589 N N . LEU A 1 204 ? 2.351 -8.235 8.432 1.00 97.94 204 LEU A N 1
ATOM 1590 C CA . LEU A 1 204 ? 1.240 -8.297 7.488 1.00 97.94 204 LEU A CA 1
ATOM 1591 C C . LEU A 1 204 ? 1.160 -7.027 6.630 1.00 97.94 204 LEU A C 1
ATOM 1593 O O . LEU A 1 204 ? 0.940 -7.131 5.424 1.00 97.94 204 LEU A O 1
ATOM 1597 N N . SER A 1 205 ? 1.396 -5.842 7.205 1.00 97.19 205 SER A N 1
ATOM 1598 C CA . SER A 1 205 ? 1.405 -4.579 6.450 1.00 97.19 205 SER A CA 1
ATOM 1599 C C . SER A 1 205 ? 2.505 -4.570 5.390 1.00 97.19 205 SER A C 1
ATOM 1601 O O . SER A 1 205 ? 2.251 -4.248 4.230 1.00 97.19 205 SER A O 1
ATOM 1603 N N . HIS A 1 206 ? 3.719 -4.986 5.757 1.00 97.94 206 HIS A N 1
ATOM 1604 C CA . HIS A 1 206 ? 4.843 -5.099 4.830 1.00 97.94 206 HIS A CA 1
ATOM 1605 C C . HIS A 1 206 ? 4.639 -6.215 3.796 1.00 97.94 206 HIS A C 1
ATOM 1607 O O . HIS A 1 206 ? 4.979 -6.026 2.628 1.00 97.94 206 HIS A O 1
ATOM 1613 N N . ALA A 1 207 ? 4.039 -7.347 4.179 1.00 98.12 207 ALA A N 1
ATOM 1614 C CA . ALA A 1 207 ? 3.709 -8.426 3.250 1.00 98.12 207 ALA A CA 1
ATOM 1615 C C . ALA A 1 207 ? 2.664 -7.996 2.206 1.00 98.12 207 ALA A C 1
ATOM 1617 O O . ALA A 1 207 ? 2.824 -8.306 1.024 1.00 98.12 207 ALA A O 1
ATOM 1618 N N . LEU A 1 208 ? 1.629 -7.248 2.609 1.00 97.19 208 LEU A N 1
ATOM 1619 C CA . LEU A 1 208 ? 0.639 -6.677 1.691 1.00 97.19 208 LEU A CA 1
ATOM 1620 C C . LEU A 1 208 ? 1.259 -5.604 0.788 1.00 97.19 208 LEU A C 1
ATOM 1622 O O . LEU A 1 208 ? 1.092 -5.684 -0.427 1.00 97.19 208 LEU A O 1
ATOM 1626 N N . ALA A 1 209 ? 2.043 -4.674 1.346 1.00 96.62 209 ALA A N 1
ATOM 1627 C CA . ALA A 1 209 ? 2.772 -3.662 0.579 1.00 96.62 209 ALA A CA 1
ATOM 1628 C C . ALA A 1 209 ? 3.665 -4.285 -0.502 1.00 96.62 209 ALA A C 1
ATOM 1630 O O . ALA A 1 209 ? 3.600 -3.883 -1.664 1.00 96.62 209 ALA A O 1
ATOM 1631 N N . LEU A 1 210 ? 4.441 -5.314 -0.143 1.00 97.75 210 LEU A N 1
ATOM 1632 C CA . LEU A 1 210 ? 5.284 -6.044 -1.084 1.00 97.75 210 LEU A CA 1
ATOM 1633 C C . LEU A 1 210 ? 4.444 -6.794 -2.130 1.00 97.75 210 LEU A C 1
ATOM 1635 O O . LEU A 1 210 ? 4.718 -6.663 -3.320 1.00 97.75 210 LEU A O 1
ATOM 1639 N N . LYS A 1 211 ? 3.403 -7.535 -1.716 1.00 96.62 211 LYS A N 1
ATOM 1640 C CA . LYS A 1 211 ? 2.516 -8.280 -2.629 1.00 96.62 211 LYS A CA 1
ATOM 1641 C C . LYS A 1 211 ? 1.856 -7.351 -3.648 1.00 96.62 211 LYS A C 1
ATOM 1643 O O . LYS A 1 211 ? 1.881 -7.651 -4.839 1.00 96.62 211 LYS A O 1
ATOM 1648 N N . GLU A 1 212 ? 1.243 -6.254 -3.210 1.00 95.31 212 GLU A N 1
ATOM 1649 C CA . GLU A 1 212 ? 0.528 -5.351 -4.115 1.00 95.31 212 GLU A CA 1
ATOM 1650 C C . GLU A 1 212 ? 1.490 -4.504 -4.952 1.00 95.31 212 GLU A C 1
ATOM 1652 O O . GLU A 1 212 ? 1.328 -4.456 -6.167 1.00 95.31 212 GLU A O 1
ATOM 1657 N N . GLY A 1 213 ? 2.521 -3.901 -4.352 1.00 95.81 213 GLY A N 1
ATOM 1658 C CA . GLY A 1 213 ? 3.474 -3.055 -5.076 1.00 95.81 213 GLY A CA 1
ATOM 1659 C C . GLY A 1 213 ? 4.284 -3.818 -6.129 1.00 95.81 213 GLY A C 1
ATOM 1660 O O . GLY A 1 213 ? 4.492 -3.317 -7.238 1.00 95.81 213 GLY A O 1
ATOM 1661 N N . VAL A 1 214 ? 4.677 -5.067 -5.841 1.00 96.12 214 VAL A N 1
ATOM 1662 C CA . VAL A 1 214 ? 5.318 -5.931 -6.843 1.00 96.12 214 VAL A CA 1
ATOM 1663 C C . VAL A 1 214 ? 4.333 -6.283 -7.957 1.00 96.12 214 VAL A C 1
ATOM 1665 O O . VAL A 1 214 ? 4.644 -6.049 -9.121 1.00 96.12 214 VAL A O 1
ATOM 1668 N N . ASN A 1 215 ? 3.144 -6.798 -7.632 1.00 95.94 215 ASN A N 1
ATOM 1669 C CA . ASN A 1 215 ? 2.217 -7.307 -8.649 1.00 95.94 215 ASN A CA 1
ATOM 1670 C C . ASN A 1 215 ? 1.550 -6.207 -9.492 1.00 95.94 215 ASN A C 1
ATOM 1672 O O . ASN A 1 215 ? 1.283 -6.439 -10.669 1.00 95.94 215 ASN A O 1
ATOM 1676 N N . LYS A 1 216 ? 1.272 -5.028 -8.917 1.00 94.12 216 LYS A N 1
ATOM 1677 C CA . LYS A 1 216 ? 0.587 -3.918 -9.605 1.00 94.12 216 LYS A CA 1
ATOM 1678 C C . LYS A 1 216 ? 1.538 -2.994 -10.372 1.00 94.12 216 LYS A C 1
ATOM 1680 O O . LYS A 1 216 ? 1.102 -2.411 -11.355 1.00 94.12 216 LYS A O 1
ATOM 1685 N N . VAL A 1 217 ? 2.805 -2.864 -9.956 1.00 95.12 217 VAL A N 1
ATOM 1686 C CA . VAL A 1 217 ? 3.748 -1.884 -10.541 1.00 95.12 217 VAL A CA 1
ATOM 1687 C C . VAL A 1 217 ? 5.012 -2.547 -11.086 1.00 95.12 217 VAL A C 1
ATOM 1689 O O . VAL A 1 217 ? 5.317 -2.439 -12.274 1.00 95.12 217 VAL A O 1
ATOM 1692 N N . MET A 1 218 ? 5.758 -3.270 -10.244 1.00 95.56 218 MET A N 1
ATOM 1693 C CA . MET A 1 218 ? 7.083 -3.773 -10.637 1.00 95.56 218 MET A CA 1
ATOM 1694 C C . MET A 1 218 ? 7.005 -4.889 -11.686 1.00 95.56 218 MET A C 1
ATOM 1696 O O . MET A 1 218 ? 7.778 -4.894 -12.642 1.00 95.56 218 MET A O 1
ATOM 1700 N N . PHE A 1 219 ? 6.079 -5.834 -11.521 1.00 96.69 219 PHE A N 1
ATOM 1701 C CA . PHE A 1 219 ? 5.952 -7.001 -12.389 1.00 96.69 219 PHE A CA 1
ATOM 1702 C C . PHE A 1 219 ? 5.455 -6.636 -13.804 1.00 96.69 219 PHE A C 1
ATOM 1704 O O . PHE A 1 219 ? 6.091 -7.079 -14.763 1.00 96.69 219 PHE A O 1
ATOM 1711 N N . PRO A 1 220 ? 4.448 -5.753 -13.994 1.00 95.94 220 PRO A N 1
ATOM 1712 C CA . PRO A 1 220 ? 4.124 -5.198 -15.312 1.00 95.94 220 PRO A CA 1
ATOM 1713 C C . PRO A 1 220 ? 5.326 -4.542 -16.007 1.00 95.94 220 PRO A C 1
ATOM 1715 O O . PRO A 1 220 ? 5.608 -4.862 -17.162 1.00 95.94 220 PRO A O 1
ATOM 1718 N N . ALA A 1 221 ? 6.101 -3.715 -15.295 1.00 95.75 221 ALA A N 1
ATOM 1719 C CA . ALA A 1 221 ? 7.289 -3.066 -15.853 1.00 95.75 221 ALA A CA 1
ATOM 1720 C C . ALA A 1 221 ? 8.389 -4.070 -16.263 1.00 95.75 221 ALA A C 1
ATOM 1722 O O . ALA A 1 221 ? 9.041 -3.894 -17.296 1.00 95.75 221 ALA A O 1
ATOM 1723 N N . MET A 1 222 ? 8.579 -5.152 -15.497 1.00 97.00 222 MET A N 1
ATOM 1724 C CA . MET A 1 222 ? 9.482 -6.253 -15.868 1.00 97.00 222 MET A CA 1
ATOM 1725 C C . MET A 1 222 ? 9.006 -6.975 -17.134 1.00 97.00 222 MET A C 1
ATOM 1727 O O . MET A 1 222 ? 9.812 -7.237 -18.027 1.00 97.00 222 MET A O 1
ATOM 1731 N N . ILE A 1 223 ? 7.703 -7.250 -17.247 1.00 96.81 223 ILE A N 1
ATOM 1732 C CA . ILE A 1 223 ? 7.114 -7.876 -18.436 1.00 96.81 223 ILE A CA 1
ATOM 1733 C C . ILE A 1 223 ? 7.296 -6.974 -19.666 1.00 96.81 223 ILE A C 1
ATOM 1735 O O . ILE A 1 223 ? 7.665 -7.468 -20.733 1.00 96.81 223 ILE A O 1
ATOM 1739 N N . ASP A 1 224 ? 7.094 -5.661 -19.544 1.00 96.38 224 ASP A N 1
ATOM 1740 C CA . ASP A 1 224 ? 7.292 -4.722 -20.655 1.00 96.38 224 ASP A CA 1
ATOM 1741 C C . ASP A 1 224 ? 8.758 -4.614 -21.092 1.00 96.38 224 ASP A C 1
ATOM 1743 O O . ASP A 1 224 ? 9.039 -4.576 -22.295 1.00 96.38 224 ASP A O 1
ATOM 1747 N N . LEU A 1 225 ? 9.706 -4.682 -20.153 1.00 96.50 225 LEU A N 1
ATOM 1748 C CA . LEU A 1 225 ? 11.128 -4.810 -20.475 1.00 96.50 225 LEU A CA 1
ATOM 1749 C C . LEU A 1 225 ? 11.422 -6.115 -21.237 1.00 96.50 225 LEU A C 1
ATOM 1751 O O . LEU A 1 225 ? 12.105 -6.085 -22.265 1.00 96.50 225 LEU A O 1
ATOM 1755 N N . CYS A 1 226 ? 10.872 -7.250 -20.793 1.00 96.19 226 CYS A N 1
ATOM 1756 C CA . CYS A 1 226 ? 11.001 -8.531 -21.493 1.00 96.19 226 CYS A CA 1
ATOM 1757 C C . CYS A 1 226 ? 10.412 -8.466 -22.913 1.00 96.19 226 CYS A C 1
ATOM 1759 O O . CYS A 1 226 ? 11.079 -8.861 -23.871 1.00 96.19 226 CYS A O 1
ATOM 1761 N N . ARG A 1 227 ? 9.213 -7.889 -23.083 1.00 95.75 227 ARG A N 1
ATOM 1762 C CA . ARG A 1 227 ? 8.581 -7.655 -24.396 1.00 95.75 227 ARG A CA 1
ATOM 1763 C C . ARG A 1 227 ? 9.462 -6.789 -25.300 1.00 95.75 227 ARG A C 1
ATOM 1765 O O . ARG A 1 227 ? 9.656 -7.135 -26.466 1.00 95.75 227 ARG A O 1
ATOM 1772 N N . ALA A 1 228 ? 10.030 -5.701 -24.777 1.00 95.62 228 ALA A N 1
ATOM 1773 C CA . ALA A 1 228 ? 10.927 -4.822 -25.525 1.00 95.62 228 ALA A CA 1
ATOM 1774 C C . ALA A 1 228 ? 12.200 -5.555 -25.986 1.00 95.62 228 ALA A C 1
ATOM 1776 O O . ALA A 1 228 ? 12.572 -5.465 -27.158 1.00 95.62 228 ALA A O 1
ATOM 1777 N N . MET A 1 229 ? 12.825 -6.346 -25.106 1.00 94.38 229 MET A N 1
ATOM 1778 C CA . MET A 1 229 ? 13.990 -7.172 -25.446 1.00 94.38 229 MET A CA 1
ATOM 1779 C C . MET A 1 229 ? 13.664 -8.233 -26.509 1.00 94.38 229 MET A C 1
ATOM 1781 O O . MET A 1 229 ? 14.398 -8.356 -27.491 1.00 94.38 229 MET A O 1
ATOM 1785 N N . CYS A 1 230 ? 12.550 -8.959 -26.369 1.00 92.31 230 CYS A N 1
ATOM 1786 C CA . CYS A 1 230 ? 12.100 -9.946 -27.356 1.00 92.31 230 CYS A CA 1
ATOM 1787 C C . CYS A 1 230 ? 11.778 -9.303 -28.714 1.00 92.31 230 CYS A C 1
ATOM 1789 O O . CYS A 1 230 ? 12.113 -9.863 -29.761 1.00 92.31 230 CYS A O 1
ATOM 1791 N N . SER A 1 231 ? 11.177 -8.110 -28.711 1.00 92.06 231 SER A N 1
ATOM 1792 C CA . SER A 1 231 ? 10.890 -7.338 -29.922 1.00 92.06 231 SER A CA 1
ATOM 1793 C C . SER A 1 231 ? 12.179 -6.921 -30.637 1.00 92.06 231 SER A C 1
ATOM 1795 O O . SER A 1 231 ? 12.332 -7.199 -31.826 1.00 92.06 231 SER A O 1
ATOM 1797 N N . LEU A 1 232 ? 13.160 -6.367 -29.912 1.00 91.12 232 LEU A N 1
ATOM 1798 C CA . LEU A 1 232 ? 14.476 -6.027 -30.464 1.00 91.12 232 LEU A CA 1
ATOM 1799 C C . LEU A 1 232 ? 15.211 -7.258 -31.016 1.00 91.12 232 LEU A C 1
ATOM 1801 O O . LEU A 1 232 ? 15.745 -7.196 -32.124 1.00 91.12 232 LEU A O 1
ATOM 1805 N N . ALA A 1 233 ? 15.211 -8.379 -30.290 1.00 88.12 233 ALA A N 1
ATOM 1806 C CA . ALA A 1 233 ? 15.841 -9.621 -30.739 1.00 88.12 233 ALA A CA 1
ATOM 1807 C C . ALA A 1 233 ? 15.184 -10.182 -32.013 1.00 88.12 233 ALA A C 1
ATOM 1809 O O . ALA A 1 233 ? 15.878 -10.644 -32.919 1.00 88.12 233 ALA A O 1
ATOM 1810 N N . THR A 1 234 ? 13.854 -10.099 -32.114 1.00 88.44 234 THR A N 1
ATOM 1811 C CA . THR A 1 234 ? 13.097 -10.565 -33.286 1.00 88.44 234 THR A CA 1
ATOM 1812 C C . THR A 1 234 ? 13.339 -9.666 -34.497 1.00 88.44 234 THR A C 1
ATOM 1814 O O . THR A 1 234 ? 13.692 -10.166 -35.565 1.00 88.44 234 THR A O 1
ATOM 1817 N N . GLN A 1 235 ? 13.227 -8.342 -34.331 1.00 89.75 235 GLN A N 1
ATOM 1818 C CA . GLN A 1 235 ? 13.443 -7.361 -35.404 1.00 89.75 235 GLN A CA 1
ATOM 1819 C C . GLN A 1 235 ? 14.858 -7.433 -35.990 1.00 89.75 235 GLN A C 1
ATOM 1821 O O . GLN A 1 235 ? 15.029 -7.325 -37.201 1.00 89.75 235 GLN A O 1
ATOM 1826 N N . ASN A 1 236 ? 15.872 -7.647 -35.146 1.00 86.44 236 ASN A N 1
ATOM 1827 C CA . ASN A 1 236 ? 17.270 -7.670 -35.576 1.00 86.44 236 ASN A CA 1
ATOM 1828 C C . ASN A 1 236 ? 17.785 -9.069 -35.960 1.00 86.44 236 ASN A C 1
ATOM 1830 O O . ASN A 1 236 ? 18.949 -9.212 -36.327 1.00 86.44 236 ASN A O 1
ATOM 1834 N N . SER A 1 237 ? 16.933 -10.100 -35.916 1.00 83.06 237 SER A N 1
ATOM 1835 C CA . SER A 1 237 ? 17.328 -11.501 -36.130 1.00 83.06 237 SER A CA 1
ATOM 1836 C C . SER A 1 237 ? 17.941 -11.807 -37.504 1.00 83.06 237 SER A C 1
ATOM 1838 O O . SER A 1 237 ? 18.677 -12.781 -37.633 1.00 83.06 237 SER A O 1
ATOM 1840 N N . GLY A 1 238 ? 17.666 -10.984 -38.521 1.00 83.44 238 GLY A N 1
ATOM 1841 C CA . GLY A 1 238 ? 18.232 -11.128 -39.865 1.00 83.44 238 GLY A CA 1
ATOM 1842 C C . GLY A 1 238 ? 19.608 -10.481 -40.071 1.00 83.44 238 GLY A C 1
ATOM 1843 O O . GLY A 1 238 ? 20.160 -10.609 -41.162 1.00 83.44 238 GLY A O 1
ATOM 1844 N N . TYR A 1 239 ? 20.161 -9.772 -39.079 1.00 85.75 239 TYR A N 1
ATOM 1845 C CA . TYR A 1 239 ? 21.431 -9.053 -39.225 1.00 85.75 239 TYR A CA 1
ATOM 1846 C C . TYR A 1 239 ? 22.607 -9.833 -38.610 1.00 85.75 239 TYR A C 1
ATOM 1848 O O . TYR A 1 239 ? 22.688 -9.951 -37.384 1.00 85.75 239 TYR A O 1
ATOM 1856 N N . PRO A 1 240 ? 23.567 -10.335 -39.414 1.00 83.56 240 PRO A N 1
ATOM 1857 C CA . PRO A 1 240 ? 24.762 -10.969 -38.873 1.00 83.56 240 PRO A CA 1
ATOM 1858 C C . PRO A 1 240 ? 25.628 -9.946 -38.130 1.00 83.56 240 PRO A C 1
ATOM 1860 O O . PRO A 1 240 ? 26.011 -8.914 -38.680 1.00 83.56 240 PRO A O 1
ATOM 1863 N N . MET A 1 241 ? 25.995 -10.264 -36.887 1.00 82.19 241 MET A N 1
ATOM 1864 C CA . MET A 1 241 ? 26.952 -9.482 -36.101 1.00 82.19 241 MET A CA 1
ATOM 1865 C C . MET A 1 241 ? 28.231 -10.275 -35.827 1.00 82.19 241 MET A C 1
ATOM 1867 O O . MET A 1 241 ? 28.194 -11.476 -35.544 1.00 82.19 241 MET A O 1
ATOM 1871 N N . LEU A 1 242 ? 29.365 -9.572 -35.860 1.00 86.25 242 LEU A N 1
ATOM 1872 C CA . LEU A 1 242 ? 30.672 -10.106 -35.490 1.00 86.25 242 LEU A CA 1
ATOM 1873 C C . LEU A 1 242 ? 30.738 -10.332 -33.973 1.00 86.25 242 LEU A C 1
ATOM 1875 O O . LEU A 1 242 ? 30.653 -9.376 -33.199 1.00 86.25 242 LEU A O 1
ATOM 1879 N N . ALA A 1 243 ? 30.915 -11.582 -33.540 1.00 85.38 243 ALA A N 1
ATOM 1880 C CA . ALA A 1 243 ? 31.093 -11.886 -32.125 1.00 85.38 243 ALA A CA 1
ATOM 1881 C C . ALA A 1 243 ? 32.359 -11.228 -31.561 1.00 85.38 243 ALA A C 1
ATOM 1883 O O . ALA A 1 243 ? 33.415 -11.217 -32.200 1.00 85.38 243 ALA A O 1
ATOM 1884 N N . ARG A 1 244 ? 32.259 -10.745 -30.317 1.00 83.00 244 ARG A N 1
ATOM 1885 C CA . ARG A 1 244 ? 33.405 -10.325 -29.510 1.00 83.00 244 ARG A CA 1
ATOM 1886 C C . ARG A 1 244 ? 33.491 -11.155 -28.236 1.00 83.00 244 ARG A C 1
ATOM 1888 O O . ARG A 1 244 ? 32.568 -11.137 -27.429 1.00 83.00 244 ARG A O 1
ATOM 1895 N N . THR A 1 245 ? 34.612 -11.836 -28.039 1.00 86.19 245 THR A N 1
ATOM 1896 C CA . THR A 1 245 ? 34.952 -12.562 -26.805 1.00 86.19 245 THR A CA 1
ATOM 1897 C C . THR A 1 245 ? 36.213 -11.937 -26.226 1.00 86.19 245 THR A C 1
ATOM 1899 O O . THR A 1 245 ? 37.198 -11.790 -26.946 1.00 86.19 245 THR A O 1
ATOM 1902 N N . HIS A 1 246 ? 36.183 -11.507 -24.961 1.00 88.50 246 HIS A N 1
ATOM 1903 C CA . HIS A 1 246 ? 37.269 -10.716 -24.350 1.00 88.50 246 HIS A CA 1
ATOM 1904 C C . HIS A 1 246 ? 37.669 -9.478 -25.194 1.00 88.50 246 HIS A C 1
ATOM 1906 O O . HIS A 1 246 ? 38.834 -9.103 -25.271 1.00 88.50 246 HIS A O 1
ATOM 1912 N N . GLY A 1 247 ? 36.698 -8.870 -25.890 1.00 87.94 247 GLY A N 1
ATOM 1913 C CA . GLY A 1 247 ? 36.896 -7.733 -26.802 1.00 87.94 247 GLY A CA 1
ATOM 1914 C C . GLY A 1 247 ? 37.414 -8.083 -28.208 1.00 87.94 247 GLY A C 1
ATOM 1915 O O . GLY A 1 247 ? 37.198 -7.300 -29.139 1.00 87.94 247 GLY A O 1
ATOM 1916 N N . GLN A 1 248 ? 38.026 -9.258 -28.393 1.00 84.88 248 GLN A N 1
ATOM 1917 C CA . GLN A 1 248 ? 38.584 -9.716 -29.670 1.00 84.88 248 GLN A CA 1
ATOM 1918 C C . GLN A 1 248 ? 37.528 -10.342 -30.588 1.00 84.88 248 GLN A C 1
ATOM 1920 O O . GLN A 1 248 ? 36.532 -10.892 -30.122 1.00 84.88 248 GLN A O 1
ATOM 1925 N N . HIS A 1 249 ? 37.752 -10.253 -31.901 1.00 81.75 249 HIS A N 1
ATOM 1926 C CA . HIS A 1 249 ? 36.864 -10.819 -32.917 1.00 81.75 249 HIS A CA 1
ATOM 1927 C C . HIS A 1 249 ? 36.855 -12.352 -32.848 1.00 81.75 249 HIS A C 1
ATOM 1929 O O . HIS A 1 249 ? 37.915 -12.974 -32.820 1.00 81.75 249 HIS A O 1
ATOM 1935 N N . HIS A 1 250 ? 35.668 -12.957 -32.876 1.00 76.00 250 HIS A N 1
ATOM 1936 C CA . HIS A 1 250 ? 35.492 -14.407 -32.876 1.00 76.00 250 HIS A CA 1
ATOM 1937 C C . HIS A 1 250 ? 34.708 -14.863 -34.116 1.00 76.00 250 HIS A C 1
ATOM 1939 O O . HIS A 1 250 ? 33.805 -14.169 -34.577 1.00 76.00 250 HIS A O 1
ATOM 1945 N N . GLN A 1 251 ? 35.050 -16.036 -34.658 1.00 60.59 251 GLN A N 1
ATOM 1946 C CA . GLN A 1 251 ? 34.576 -16.506 -35.971 1.00 60.59 251 GLN A CA 1
ATOM 1947 C C . GLN A 1 251 ? 33.079 -16.879 -36.012 1.00 60.59 251 GLN A C 1
ATOM 1949 O O . GLN A 1 251 ? 32.506 -17.019 -37.090 1.00 60.59 251 GLN A O 1
ATOM 1954 N N . GLN A 1 252 ? 32.423 -17.031 -34.858 1.00 60.31 252 GLN A N 1
ATOM 1955 C CA . GLN A 1 252 ? 30.978 -17.273 -34.803 1.00 60.31 252 GLN A CA 1
ATOM 1956 C C . GLN A 1 252 ? 30.194 -15.999 -35.155 1.00 60.31 252 GLN A C 1
ATOM 1958 O O . GLN A 1 252 ? 30.213 -15.026 -34.403 1.00 60.31 252 GLN A O 1
ATOM 1963 N N . LEU A 1 253 ? 29.459 -16.029 -36.268 1.00 57.62 253 LEU A N 1
ATOM 1964 C CA . LEU A 1 253 ? 28.436 -15.029 -36.581 1.00 57.62 253 LEU A CA 1
ATOM 1965 C C . LEU A 1 253 ? 27.202 -15.246 -35.691 1.00 57.62 253 LEU A C 1
ATOM 1967 O O . LEU A 1 253 ? 26.764 -16.377 -35.474 1.00 57.62 253 LEU A O 1
ATOM 1971 N N . TRP A 1 254 ? 26.628 -14.159 -35.177 1.00 58.12 254 TRP A N 1
ATOM 1972 C CA . TRP A 1 254 ? 25.543 -14.175 -34.180 1.00 58.12 254 TRP A CA 1
ATOM 1973 C C . TRP A 1 254 ? 24.132 -14.503 -34.725 1.00 58.12 254 TRP A C 1
ATOM 1975 O O . TRP A 1 254 ? 23.133 -14.096 -34.142 1.00 58.12 254 TRP A O 1
ATOM 1985 N N . GLU A 1 255 ? 24.010 -15.269 -35.810 1.00 51.91 255 GLU A N 1
ATOM 1986 C CA . GLU A 1 255 ? 22.771 -15.336 -36.609 1.00 51.91 255 GLU A CA 1
ATOM 1987 C C . GLU A 1 255 ? 21.555 -16.026 -35.953 1.00 51.91 255 GLU A C 1
ATOM 1989 O O . GLU A 1 255 ? 20.453 -15.881 -36.469 1.00 51.91 255 GLU A O 1
ATOM 1994 N N . ARG A 1 256 ? 21.695 -16.789 -34.850 1.00 49.72 256 ARG A N 1
ATOM 1995 C CA . ARG A 1 256 ? 20.535 -17.470 -34.202 1.00 49.72 256 ARG A CA 1
ATOM 1996 C C . ARG A 1 256 ? 20.522 -17.540 -32.670 1.00 49.72 256 ARG A C 1
ATOM 1998 O O . ARG A 1 256 ? 19.505 -17.908 -32.092 1.00 49.72 256 ARG A O 1
ATOM 2005 N N . ARG A 1 257 ? 21.612 -17.219 -31.959 1.00 52.16 257 ARG A N 1
ATOM 2006 C CA . ARG A 1 257 ? 21.748 -17.640 -30.542 1.00 52.16 257 ARG A CA 1
ATOM 2007 C C . ARG A 1 257 ? 20.937 -16.820 -29.523 1.00 52.16 257 ARG A C 1
ATOM 2009 O O . ARG A 1 257 ? 20.641 -17.341 -28.453 1.00 52.16 257 ARG A O 1
ATOM 2016 N N . TRP A 1 258 ? 20.508 -15.600 -29.863 1.00 48.97 258 TRP A N 1
ATOM 2017 C CA . TRP A 1 258 ? 19.547 -14.832 -29.046 1.00 48.97 258 TRP A CA 1
ATOM 2018 C C . TRP A 1 258 ? 18.116 -15.405 -29.085 1.00 48.97 258 TRP A C 1
ATOM 2020 O O . TRP A 1 258 ? 17.335 -15.125 -28.184 1.00 48.97 258 TRP A O 1
ATOM 2030 N N . GLN A 1 259 ? 17.767 -16.228 -30.084 1.00 50.75 259 GLN A N 1
ATOM 2031 C CA . GLN A 1 259 ? 16.409 -16.777 -30.245 1.00 50.75 259 GLN A CA 1
ATOM 2032 C C . GLN A 1 259 ? 16.097 -17.928 -29.272 1.00 50.75 259 GLN A C 1
ATOM 2034 O O . GLN A 1 259 ? 14.936 -18.270 -29.071 1.00 50.75 259 GLN A O 1
ATOM 2039 N N . THR A 1 260 ? 17.120 -18.558 -28.685 1.00 47.03 260 THR A N 1
ATOM 2040 C CA . THR A 1 260 ? 16.970 -19.778 -27.867 1.00 47.03 260 THR A CA 1
ATOM 2041 C C . THR A 1 260 ? 16.818 -19.545 -26.363 1.00 47.03 260 THR A C 1
ATOM 2043 O O . THR A 1 260 ? 16.626 -20.513 -25.628 1.00 47.03 260 THR A O 1
ATOM 2046 N N . SER A 1 261 ? 16.819 -18.291 -25.903 1.00 49.22 261 SER A N 1
ATOM 2047 C CA . SER A 1 261 ? 16.197 -17.921 -24.624 1.00 49.22 261 SER A CA 1
ATOM 2048 C C . SER A 1 261 ? 14.679 -17.998 -24.814 1.00 49.22 261 SER A C 1
ATOM 2050 O O . SER A 1 261 ? 14.049 -16.991 -25.130 1.00 49.22 261 SER A O 1
ATOM 2052 N N . ARG A 1 262 ? 14.121 -19.217 -24.771 1.00 43.28 262 ARG A N 1
ATOM 2053 C CA . ARG A 1 262 ? 12.753 -19.492 -25.243 1.00 43.28 262 ARG A CA 1
ATOM 2054 C C . ARG A 1 262 ? 11.731 -18.572 -24.554 1.00 43.28 262 ARG A C 1
ATOM 2056 O O . ARG A 1 262 ? 11.673 -18.593 -23.325 1.00 43.28 262 ARG A O 1
ATOM 2063 N N . PRO A 1 263 ? 10.899 -17.826 -25.308 1.00 46.31 263 PRO A N 1
ATOM 2064 C CA . PRO A 1 263 ? 9.857 -16.987 -24.714 1.00 46.31 263 PRO A CA 1
ATOM 2065 C C . PRO A 1 263 ? 8.807 -17.816 -23.954 1.00 46.31 263 PRO A C 1
ATOM 2067 O O . PRO A 1 263 ? 8.238 -17.326 -22.986 1.00 46.31 263 PRO A O 1
ATOM 2070 N N . ASP A 1 264 ? 8.637 -19.092 -24.317 1.00 47.25 264 ASP A N 1
ATOM 2071 C CA . ASP A 1 264 ? 7.721 -20.061 -23.690 1.00 47.25 264 ASP A CA 1
ATOM 2072 C C . ASP A 1 264 ? 8.033 -20.391 -22.209 1.00 47.25 264 ASP A C 1
ATOM 2074 O O . ASP A 1 264 ? 7.334 -21.198 -21.605 1.00 47.25 264 ASP A O 1
ATOM 2078 N N . TYR A 1 265 ? 9.104 -19.825 -21.637 1.00 44.84 265 TYR A N 1
ATOM 2079 C CA . 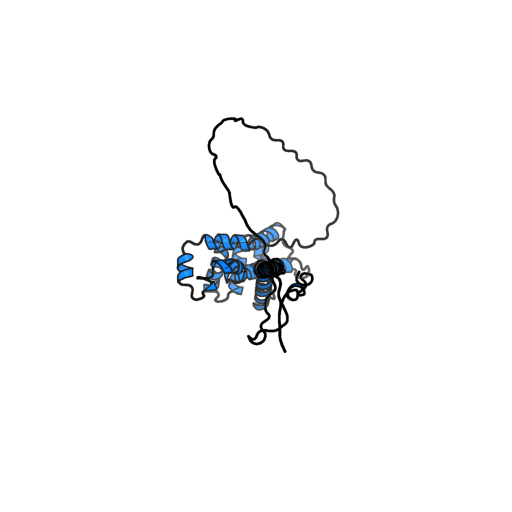TYR A 1 265 ? 9.536 -20.011 -20.243 1.00 44.84 265 TYR A CA 1
ATOM 2080 C C . TYR A 1 265 ? 9.536 -18.704 -19.417 1.00 44.84 265 TYR A C 1
ATOM 2082 O O . TYR A 1 265 ? 10.085 -18.683 -18.316 1.00 44.84 265 TYR A O 1
ATOM 2090 N N . LEU A 1 266 ? 8.978 -17.607 -19.947 1.00 44.28 266 LEU A N 1
ATOM 2091 C CA . LEU A 1 266 ? 9.019 -16.266 -19.335 1.00 44.28 266 LEU A CA 1
ATOM 2092 C C . LEU A 1 266 ? 7.631 -15.628 -19.111 1.00 44.28 266 LEU A C 1
ATOM 2094 O O . LEU A 1 266 ? 7.534 -14.407 -18.979 1.00 44.28 266 LEU A O 1
ATOM 2098 N N . ILE A 1 267 ? 6.572 -16.445 -19.060 1.00 40.38 267 ILE A N 1
ATOM 2099 C CA . ILE A 1 267 ? 5.205 -16.063 -18.660 1.00 40.38 267 ILE A CA 1
ATOM 2100 C C . ILE A 1 267 ? 4.683 -17.114 -17.679 1.00 40.38 267 ILE A C 1
ATOM 2102 O O . ILE A 1 267 ? 4.820 -18.311 -18.017 1.00 40.38 267 ILE A O 1
#